Protein AF-A6LDE6-F1 (afdb_monomer)

Solvent-accessible surface area (backbone atoms only — not comparable to full-atom values): 15818 Å² total; per-residue (Å²): 135,89,78,90,84,88,79,90,76,91,80,79,86,80,84,78,76,73,77,72,77,76,85,73,86,80,79,78,76,52,56,84,70,53,69,50,30,50,52,40,46,46,70,76,42,74,74,56,37,80,76,39,30,47,77,57,94,81,28,42,34,34,39,27,37,45,98,90,24,54,32,39,38,34,22,35,82,77,23,49,72,34,30,38,42,32,55,41,59,73,87,74,49,48,70,42,31,54,50,36,46,62,71,39,96,62,43,88,40,48,70,78,49,29,33,45,35,42,39,61,92,37,38,62,34,35,40,39,35,33,38,56,97,93,45,47,35,35,38,34,21,38,73,74,26,48,76,76,50,76,45,73,62,57,92,83,73,80,73,72,73,83,80,52,70,61,54,53,50,45,37,62,73,76,38,65,74,43,39,41,59,50,79,44,82,53,99,66,23,34,38,36,36,29,37,43,85,88,38,62,34,44,31,38,21,33,78,83,60,45,80,53,34,40,35,31,75,52,56,81,89,73,50,56,68,56,32,51,53,28,46,61,71,39,99,56,48,87,40,54,74,76,49,37,31,43,38,37,40,92,92,44,58,33,40,36,40,31,25,45,53,95,91,40,83,45,76,47,39,22,40,81,77,18,45,81,108

Mean predicted aligned error: 7.54 Å

Sequence (277 aa):
MNTRLILFTCIAGLTLFFSGCSKNDDDHQGIIPLPPVENAFQEKYPDAKNPVFEIEGNYYVVDFNNGGSETTAWFTDQGIWMMEKIDISFAQLPAAVSTAFKQSFYSNWTVDDTYAINRLNMGIVYKIEAEQSNSEVDLYYSQYGNLIKAVDDEINNDAPIVIPKEVSNLMEITFANAELLDIQQNSLGYELDMIDNQIYKVAQLNKDYRWQSTTWAMSEQEVPQIVMQGFESSAYASDKVQSIYTLLNANGTFYLFKVSHNGQDKTITFDVFGNIV

InterPro domains:
  IPR021533 Putative beta-lactamase-inhibitor-like, PepSY-like [PF11396] (58-149)
  IPR021533 Putative beta-lactamase-inhibitor-like, PepSY-like [PF11396] (162-196)
  IPR021533 Putative beta-lactamase-inhibitor-like, PepSY-like [PF11396] (207-276)

Foldseek 3Di:
DDDDDDDDDDDDDDPPPPPPPPPPVPPPQADDADPQQVVLCCVVQVPWADWGWDDDDQWIWIWTAGPNWIKIWTAGSNNHTFKMKTWDDLVPAQPQQNVLCCVDPQVVFAFDTKIWMDGVQAAIKIWTWTDDDPWIKIFIADSNNDTPDIDTDDPPPDDGDDQDPLNVVCCVPPVVQKGWHDWDQDPQDIWTWIQRPNWTKIWDAGNVRHTFKIKTWDDPVPQPPQQLVLCCPDPCVPFAFPTWMWMQGPVGIWIWTFTQDPNDTDTFIADPRNHTD

Structure (mmCIF, N/CA/C/O backbone):
data_AF-A6LDE6-F1
#
_entry.id   AF-A6LDE6-F1
#
loop_
_atom_site.group_PDB
_atom_site.id
_atom_site.type_symbol
_atom_site.label_atom_id
_atom_site.label_alt_id
_atom_site.label_comp_id
_atom_site.label_asym_id
_atom_site.label_entity_id
_atom_site.label_seq_id
_atom_site.pdbx_PDB_ins_code
_atom_site.Cartn_x
_atom_site.Cartn_y
_atom_site.Cartn_z
_atom_site.occupancy
_atom_site.B_iso_or_equiv
_atom_site.auth_seq_id
_atom_site.auth_comp_id
_atom_site.auth_asym_id
_atom_site.auth_atom_id
_atom_site.pdbx_PDB_model_num
ATOM 1 N N . MET A 1 1 ? 90.638 -25.638 19.947 1.00 36.66 1 MET A N 1
ATOM 2 C CA . MET A 1 1 ? 91.563 -25.216 18.878 1.00 36.66 1 MET A CA 1
ATOM 3 C C . MET A 1 1 ? 90.762 -25.177 17.588 1.00 36.66 1 MET A C 1
ATOM 5 O O . MET A 1 1 ? 90.087 -26.156 17.305 1.00 36.66 1 MET A O 1
ATOM 9 N N . ASN A 1 2 ? 90.832 -24.042 16.892 1.00 31.73 2 ASN A N 1
ATOM 10 C CA . ASN A 1 2 ? 90.182 -23.669 15.628 1.00 31.73 2 ASN A CA 1
ATOM 11 C C . ASN A 1 2 ? 88.673 -23.367 15.656 1.00 31.73 2 ASN A C 1
ATOM 13 O O . ASN A 1 2 ? 87.928 -24.077 16.312 1.00 31.73 2 ASN A O 1
ATOM 17 N N . THR A 1 3 ? 88.100 -22.448 14.877 1.00 33.09 3 THR A N 1
ATOM 18 C CA . THR A 1 3 ? 88.384 -21.059 14.454 1.00 33.09 3 THR A CA 1
ATOM 19 C C . THR A 1 3 ? 87.038 -20.571 13.882 1.00 33.09 3 THR A C 1
ATOM 21 O O . THR A 1 3 ? 86.332 -21.341 13.244 1.00 33.09 3 THR A O 1
ATOM 24 N N . ARG A 1 4 ? 86.699 -19.306 14.149 1.00 31.81 4 ARG A N 1
ATOM 25 C CA . ARG A 1 4 ? 85.730 -18.398 13.492 1.00 31.81 4 ARG A CA 1
ATOM 26 C C . ARG A 1 4 ? 85.097 -18.838 12.154 1.00 31.81 4 ARG A C 1
ATOM 28 O O . ARG A 1 4 ? 85.838 -19.211 11.254 1.00 31.81 4 ARG A O 1
ATOM 35 N N . LEU A 1 5 ? 83.820 -18.483 11.943 1.00 31.69 5 LEU A N 1
ATOM 36 C CA . LEU A 1 5 ? 83.437 -17.600 10.823 1.00 31.69 5 LEU A CA 1
ATOM 37 C C . LEU A 1 5 ? 82.042 -16.970 11.018 1.00 31.69 5 LEU A C 1
ATOM 39 O O . LEU A 1 5 ? 81.030 -17.659 11.065 1.00 31.69 5 LEU A O 1
ATOM 43 N N . ILE A 1 6 ? 82.016 -15.639 11.108 1.00 40.59 6 ILE A N 1
ATOM 44 C CA . ILE A 1 6 ? 80.844 -14.799 10.839 1.00 40.59 6 ILE A CA 1
ATOM 45 C C . ILE A 1 6 ? 80.793 -14.634 9.320 1.00 40.59 6 ILE A C 1
ATOM 47 O O . ILE A 1 6 ? 81.801 -14.234 8.736 1.00 40.59 6 ILE A O 1
ATOM 51 N N . LEU A 1 7 ? 79.646 -14.897 8.690 1.00 32.31 7 LEU A N 1
ATOM 52 C CA . LEU A 1 7 ? 79.406 -14.516 7.300 1.00 32.31 7 LEU A CA 1
ATOM 53 C C . LEU A 1 7 ? 78.101 -13.720 7.198 1.00 32.31 7 LEU A C 1
ATOM 55 O O . LEU A 1 7 ? 77.003 -14.268 7.188 1.00 32.31 7 LEU A O 1
ATOM 59 N N . PHE A 1 8 ? 78.267 -12.400 7.125 1.00 35.28 8 PHE A N 1
ATOM 60 C CA . PHE A 1 8 ? 77.297 -11.474 6.555 1.00 35.28 8 PHE A CA 1
ATOM 61 C C . PHE A 1 8 ? 77.078 -11.849 5.086 1.00 35.28 8 PHE A C 1
ATOM 63 O O . PHE A 1 8 ? 78.033 -11.872 4.312 1.00 35.28 8 PHE A O 1
ATOM 70 N N . THR A 1 9 ? 75.835 -12.102 4.688 1.00 39.31 9 THR A N 1
ATOM 71 C CA . THR A 1 9 ? 75.446 -12.125 3.273 1.00 39.31 9 THR A CA 1
ATOM 72 C C . THR A 1 9 ? 74.260 -11.193 3.075 1.00 39.31 9 THR A C 1
ATOM 74 O O . THR A 1 9 ? 73.126 -11.495 3.432 1.00 39.31 9 THR A O 1
ATOM 77 N N . CYS A 1 10 ? 74.567 -10.017 2.528 1.00 36.03 10 CYS A N 1
ATOM 78 C CA . CYS A 1 10 ? 73.609 -9.127 1.893 1.00 36.03 10 CYS A CA 1
ATOM 79 C C . CYS A 1 10 ? 73.012 -9.843 0.677 1.00 36.03 10 CYS A C 1
ATOM 81 O O . CYS A 1 10 ? 73.743 -10.151 -0.264 1.00 36.03 10 CYS A O 1
ATOM 83 N N . ILE A 1 11 ? 71.699 -10.067 0.672 1.00 43.84 11 ILE A N 1
ATOM 84 C CA . ILE A 1 11 ? 70.951 -10.395 -0.543 1.00 43.84 11 ILE A CA 1
ATOM 85 C C . ILE A 1 11 ? 70.065 -9.194 -0.849 1.00 43.84 11 ILE A C 1
ATOM 87 O O . ILE A 1 11 ? 69.139 -8.862 -0.114 1.00 43.84 11 ILE A O 1
ATOM 91 N N . ALA A 1 12 ? 70.446 -8.504 -1.917 1.00 38.75 12 ALA A N 1
ATOM 92 C CA . ALA A 1 12 ? 69.720 -7.404 -2.512 1.00 38.75 12 ALA A CA 1
ATOM 93 C C . ALA A 1 12 ? 68.531 -7.926 -3.333 1.00 38.75 12 ALA A C 1
ATOM 95 O O . ALA A 1 12 ? 68.653 -8.929 -4.028 1.00 38.75 12 ALA A O 1
ATOM 96 N N . GLY A 1 13 ? 67.432 -7.170 -3.294 1.00 40.59 13 GLY A N 1
ATOM 97 C CA . GLY A 1 13 ? 66.537 -6.959 -4.431 1.00 40.59 13 GLY A CA 1
ATOM 98 C C . GLY A 1 13 ? 65.721 -8.152 -4.924 1.00 40.59 13 GLY A C 1
ATOM 99 O O . GLY A 1 13 ? 66.106 -8.821 -5.874 1.00 40.59 13 GLY A O 1
ATOM 100 N N . LEU A 1 14 ? 64.500 -8.282 -4.405 1.00 39.31 14 LEU A N 1
ATOM 101 C CA . LEU A 1 14 ? 63.380 -8.744 -5.222 1.00 39.31 14 LEU A CA 1
ATOM 102 C C . LEU A 1 14 ? 62.162 -7.871 -4.909 1.00 39.31 14 LEU A C 1
ATOM 104 O O . LEU A 1 14 ? 61.377 -8.141 -4.004 1.00 39.31 14 LEU A O 1
ATOM 108 N N . THR A 1 15 ? 62.058 -6.757 -5.630 1.00 43.12 15 THR A N 1
ATOM 109 C CA . THR A 1 15 ? 60.835 -5.960 -5.716 1.00 43.12 15 THR A CA 1
ATOM 110 C C . THR A 1 15 ? 59.779 -6.810 -6.410 1.00 43.12 15 THR A C 1
ATOM 112 O O . THR A 1 15 ? 59.800 -6.966 -7.632 1.00 43.12 15 THR A O 1
ATOM 115 N N . LEU A 1 16 ? 58.877 -7.393 -5.626 1.00 40.59 16 LEU A N 1
ATOM 116 C CA . LEU A 1 16 ? 57.638 -7.952 -6.143 1.00 40.59 16 LEU A CA 1
ATOM 117 C C . LEU A 1 16 ? 56.784 -6.778 -6.624 1.00 40.59 16 LEU A C 1
ATOM 119 O O . LEU A 1 16 ? 56.203 -6.046 -5.825 1.00 40.59 16 LEU A O 1
ATOM 123 N N . PHE A 1 17 ? 56.748 -6.584 -7.940 1.00 38.59 17 PHE A N 1
ATOM 124 C CA . PHE A 1 17 ? 55.672 -5.848 -8.580 1.00 38.59 17 PHE A CA 1
ATOM 125 C C . PHE A 1 17 ? 54.387 -6.626 -8.300 1.00 38.59 17 PHE A C 1
ATOM 127 O O . PHE A 1 17 ? 54.085 -7.608 -8.975 1.00 38.59 17 PHE A O 1
ATOM 134 N N . PHE A 1 18 ? 53.641 -6.214 -7.278 1.00 40.97 18 PHE A N 1
ATOM 135 C CA . PHE A 1 18 ? 52.218 -6.496 -7.260 1.00 40.97 18 PHE A CA 1
ATOM 136 C C . PHE A 1 18 ? 51.630 -5.702 -8.422 1.00 40.97 18 PHE A C 1
ATOM 138 O O . PHE A 1 18 ? 51.446 -4.489 -8.332 1.00 40.97 18 PHE A O 1
ATOM 145 N N . SER A 1 19 ? 51.396 -6.383 -9.544 1.00 43.00 19 SER A N 1
ATOM 146 C CA . SER A 1 19 ? 50.391 -5.952 -10.504 1.00 43.00 19 SER A CA 1
ATOM 147 C C . SER A 1 19 ? 49.086 -5.842 -9.728 1.00 43.00 19 SER A C 1
ATOM 149 O O . SER A 1 19 ? 48.433 -6.845 -9.446 1.00 43.00 19 SER A O 1
ATOM 151 N N . GLY A 1 20 ? 48.756 -4.622 -9.309 1.00 34.81 20 GLY A N 1
ATOM 152 C CA . GLY A 1 20 ? 47.417 -4.289 -8.873 1.00 34.81 20 GLY A CA 1
ATOM 153 C C . GLY A 1 20 ? 46.498 -4.561 -10.051 1.00 34.81 20 GLY A C 1
ATOM 154 O O . GLY A 1 20 ? 46.519 -3.821 -11.030 1.00 34.81 20 GLY A O 1
ATOM 155 N N . CYS A 1 21 ? 45.738 -5.652 -9.978 1.00 37.97 21 CYS A N 1
ATOM 156 C CA . CYS A 1 21 ? 44.491 -5.723 -10.716 1.00 37.97 21 CYS A CA 1
ATOM 157 C C . CYS A 1 21 ? 43.625 -4.607 -10.142 1.00 37.97 21 CYS A C 1
ATOM 159 O O . CYS A 1 21 ? 43.133 -4.713 -9.018 1.00 37.97 21 CYS A O 1
ATOM 161 N N . SER A 1 22 ? 43.527 -3.503 -10.879 1.00 38.62 22 SER A N 1
ATOM 162 C CA . SER A 1 22 ? 42.441 -2.555 -10.710 1.00 38.62 22 SER A CA 1
ATOM 163 C C . SER A 1 22 ? 41.151 -3.354 -10.841 1.00 38.62 22 SER A C 1
ATOM 165 O O . SER A 1 22 ? 40.870 -3.899 -11.909 1.00 38.62 22 SER A O 1
ATOM 167 N N . LYS A 1 23 ? 40.405 -3.470 -9.746 1.00 41.59 23 LYS A N 1
ATOM 168 C CA . LYS A 1 23 ? 38.981 -3.766 -9.818 1.00 41.59 23 LYS A CA 1
ATOM 169 C C . LYS A 1 23 ? 38.324 -2.538 -10.441 1.00 41.59 23 LYS A C 1
ATOM 171 O O . LYS A 1 23 ? 37.986 -1.600 -9.732 1.00 41.59 23 LYS A O 1
ATOM 176 N N . ASN A 1 24 ? 38.295 -2.505 -11.766 1.00 39.03 24 ASN A N 1
ATOM 177 C CA . ASN A 1 24 ? 37.307 -1.732 -12.495 1.00 39.03 24 ASN A CA 1
ATOM 178 C C . ASN A 1 24 ? 36.217 -2.748 -12.822 1.00 39.03 24 ASN A C 1
ATOM 180 O O . ASN A 1 24 ? 36.322 -3.449 -13.825 1.00 39.03 24 ASN A O 1
ATOM 184 N N . ASP A 1 25 ? 35.242 -2.873 -11.929 1.00 46.44 25 ASP A N 1
ATOM 185 C CA . ASP A 1 25 ? 34.055 -3.711 -12.120 1.00 46.44 25 ASP A CA 1
ATOM 186 C C . ASP A 1 25 ? 32.931 -2.902 -12.817 1.00 46.44 25 ASP A C 1
ATOM 188 O O . ASP A 1 25 ? 31.759 -3.155 -12.588 1.00 46.44 25 ASP A O 1
ATOM 192 N N . ASP A 1 26 ? 33.278 -1.938 -13.686 1.00 49.84 26 ASP A N 1
ATOM 193 C CA . ASP A 1 26 ? 32.319 -1.003 -14.316 1.00 49.84 26 ASP A CA 1
ATOM 194 C C . ASP A 1 26 ? 31.899 -1.390 -15.752 1.00 49.84 26 ASP A C 1
ATOM 196 O O . ASP A 1 26 ? 31.222 -0.624 -16.431 1.00 49.84 26 ASP A O 1
ATOM 200 N N . ASP A 1 27 ? 32.269 -2.576 -16.244 1.00 48.22 27 ASP A N 1
ATOM 201 C CA . ASP A 1 27 ? 31.833 -3.075 -17.561 1.00 48.22 27 ASP A CA 1
ATOM 202 C C . ASP A 1 27 ? 30.677 -4.086 -17.406 1.00 48.22 27 ASP A C 1
ATOM 204 O O . ASP A 1 27 ? 30.759 -5.234 -17.857 1.00 48.22 27 ASP A O 1
ATOM 208 N N . HIS A 1 28 ? 29.570 -3.693 -16.767 1.00 56.59 28 HIS A N 1
ATOM 209 C CA . HIS A 1 28 ? 28.302 -4.404 -16.971 1.00 56.59 28 HIS A CA 1
ATOM 210 C C . HIS A 1 28 ? 27.780 -4.072 -18.369 1.00 56.59 28 HIS A C 1
ATOM 212 O O . HIS A 1 28 ? 27.068 -3.099 -18.605 1.00 56.59 28 HIS A O 1
ATOM 218 N N . GLN A 1 29 ? 28.201 -4.880 -19.345 1.00 73.12 29 GLN A N 1
ATOM 219 C CA . GLN A 1 29 ? 27.603 -4.852 -20.671 1.00 73.12 29 GLN A CA 1
ATOM 220 C C . GLN A 1 29 ? 26.206 -5.460 -20.569 1.00 73.12 29 GLN A C 1
ATOM 222 O O . GLN A 1 29 ? 26.064 -6.684 -20.533 1.00 73.12 29 GLN A O 1
ATOM 227 N N . GLY A 1 30 ? 25.194 -4.593 -20.504 1.00 87.62 30 GLY A N 1
ATOM 228 C CA . GLY A 1 30 ? 23.793 -4.994 -20.569 1.00 87.62 30 GLY A CA 1
ATOM 229 C C . GLY A 1 30 ? 23.481 -5.840 -21.808 1.00 87.62 30 GLY A C 1
ATOM 230 O O . GLY A 1 30 ? 24.268 -5.957 -22.755 1.00 87.62 30 GLY A O 1
ATOM 231 N N . ILE A 1 31 ? 22.303 -6.448 -21.814 1.00 95.06 31 ILE A N 1
ATOM 232 C CA . ILE A 1 31 ? 21.839 -7.298 -22.906 1.00 95.06 31 ILE A CA 1
ATOM 233 C C . ILE A 1 31 ? 21.117 -6.493 -23.992 1.00 95.06 31 ILE A C 1
ATOM 235 O O . ILE A 1 31 ? 20.676 -5.367 -23.787 1.00 95.06 31 ILE A O 1
ATOM 239 N N . ILE A 1 32 ? 20.934 -7.114 -25.159 1.00 95.56 32 ILE A N 1
ATOM 240 C CA . ILE A 1 32 ? 20.002 -6.615 -26.174 1.00 95.56 32 ILE A CA 1
ATOM 241 C C . ILE A 1 32 ? 18.621 -7.225 -25.873 1.00 95.56 32 ILE A C 1
ATOM 243 O O . ILE A 1 32 ? 18.502 -8.456 -25.905 1.00 95.56 32 ILE A O 1
ATOM 247 N N . PRO A 1 33 ? 17.583 -6.421 -25.579 1.00 96.88 33 PRO A N 1
ATOM 248 C CA . PRO A 1 33 ? 16.248 -6.936 -25.294 1.00 96.88 33 PRO A CA 1
ATOM 249 C C . PRO A 1 33 ? 15.563 -7.490 -26.551 1.00 96.88 33 PRO A C 1
ATOM 251 O O . PRO A 1 33 ? 15.981 -7.257 -27.689 1.00 96.88 33 PRO A O 1
ATOM 254 N N . LEU A 1 34 ? 14.472 -8.238 -26.360 1.00 97.75 34 LEU A N 1
ATOM 255 C CA . LEU A 1 34 ? 13.655 -8.694 -27.486 1.00 97.75 34 LEU A CA 1
ATOM 256 C C . LEU A 1 34 ? 12.969 -7.503 -28.175 1.00 97.75 34 LEU A C 1
ATOM 258 O O . LEU A 1 34 ? 12.573 -6.558 -27.494 1.00 97.75 34 LEU A O 1
ATOM 262 N N . PRO A 1 35 ? 12.722 -7.557 -29.500 1.00 98.31 35 PRO A N 1
ATOM 263 C CA . PRO A 1 35 ? 12.081 -6.453 -30.212 1.00 98.31 35 PRO A CA 1
ATOM 264 C C . PRO A 1 35 ? 10.748 -5.962 -29.611 1.00 98.31 35 PRO A C 1
ATOM 266 O O . PRO A 1 35 ? 10.555 -4.751 -29.573 1.00 98.31 35 PRO A O 1
ATOM 26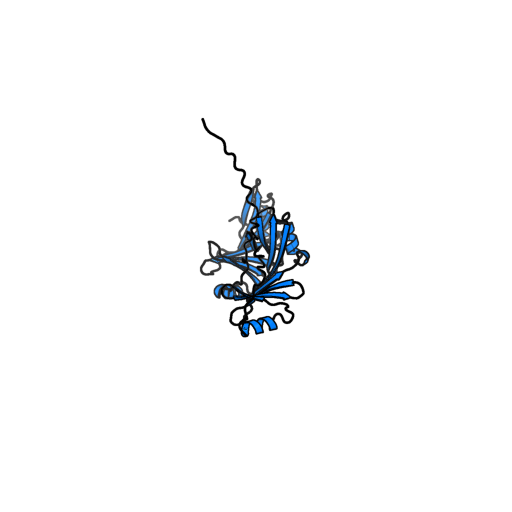9 N N . PRO A 1 36 ? 9.830 -6.822 -29.110 1.00 98.56 36 PRO A N 1
ATOM 270 C CA . PRO A 1 36 ? 8.620 -6.349 -28.429 1.00 98.56 36 PRO A CA 1
ATOM 271 C C . PRO A 1 36 ? 8.911 -5.520 -27.172 1.00 98.56 36 PRO A C 1
ATOM 273 O O . PRO A 1 36 ? 8.224 -4.532 -26.931 1.00 98.56 36 PRO A O 1
ATOM 276 N N . VAL A 1 37 ? 9.938 -5.896 -26.404 1.00 98.75 37 VAL A N 1
ATOM 277 C CA . VAL A 1 37 ? 10.368 -5.191 -25.189 1.00 98.75 37 VAL A CA 1
ATOM 278 C C . VAL A 1 37 ? 10.987 -3.846 -25.541 1.00 98.75 37 VAL A C 1
ATOM 280 O O . VAL A 1 37 ? 10.557 -2.831 -25.005 1.00 98.75 37 VAL A O 1
ATOM 283 N N . GLU A 1 38 ? 11.934 -3.827 -26.484 1.00 98.50 38 GLU A N 1
ATOM 284 C CA . GLU A 1 38 ? 12.571 -2.590 -26.952 1.00 98.50 38 GLU A CA 1
ATOM 285 C C . GLU A 1 38 ? 11.526 -1.592 -27.469 1.00 98.50 38 GLU A C 1
ATOM 287 O O . GLU A 1 38 ? 11.534 -0.423 -27.093 1.00 98.50 38 GLU A O 1
ATOM 292 N N . ASN A 1 39 ? 10.582 -2.062 -28.292 1.00 98.56 39 ASN A N 1
ATOM 293 C CA . ASN A 1 39 ? 9.526 -1.216 -28.843 1.00 98.56 39 ASN A CA 1
ATOM 294 C C . ASN A 1 39 ? 8.620 -0.645 -27.742 1.00 98.56 39 ASN A C 1
ATOM 296 O O . ASN A 1 39 ? 8.336 0.550 -27.753 1.00 98.56 39 ASN A O 1
ATOM 300 N N . ALA A 1 40 ? 8.184 -1.477 -26.789 1.00 98.75 40 ALA A N 1
ATOM 301 C CA . ALA A 1 40 ? 7.334 -1.032 -25.685 1.00 98.75 40 ALA A CA 1
ATOM 302 C C . ALA A 1 40 ? 8.058 -0.045 -24.755 1.00 98.75 40 ALA A C 1
ATOM 304 O O . ALA A 1 40 ? 7.460 0.933 -24.301 1.00 98.75 40 ALA A O 1
ATOM 305 N N . PHE A 1 41 ? 9.349 -0.273 -24.502 1.00 98.81 41 PHE A N 1
ATOM 306 C CA . PHE A 1 41 ? 10.198 0.639 -23.745 1.00 98.81 41 PHE A CA 1
ATOM 307 C C . PHE A 1 41 ? 10.314 2.002 -24.437 1.00 98.81 41 PHE A C 1
ATOM 309 O O . PHE A 1 41 ? 10.008 3.020 -23.819 1.00 98.81 41 PHE A O 1
ATOM 316 N N . GLN A 1 42 ? 10.674 2.028 -25.724 1.00 98.56 42 GLN A N 1
ATOM 317 C CA . GLN A 1 42 ? 10.799 3.268 -26.497 1.00 98.56 42 GLN A CA 1
ATOM 318 C C . GLN A 1 42 ? 9.466 4.020 -26.629 1.00 98.56 42 GLN A C 1
ATOM 320 O O . GLN A 1 42 ? 9.452 5.249 -26.616 1.00 98.56 42 GLN A O 1
ATOM 325 N N . GLU A 1 43 ? 8.343 3.303 -26.745 1.00 98.62 43 GLU A N 1
ATOM 326 C CA . GLU A 1 43 ? 7.008 3.907 -26.801 1.00 98.62 43 GLU A CA 1
ATOM 327 C C . GLU A 1 43 ? 6.627 4.567 -25.470 1.00 98.62 43 GLU A C 1
ATOM 329 O O . GLU A 1 43 ? 6.105 5.684 -25.460 1.00 98.62 43 GLU A O 1
ATOM 334 N N . LYS A 1 44 ? 6.899 3.899 -24.343 1.00 98.56 44 LYS A N 1
ATOM 335 C CA . LYS A 1 44 ? 6.546 4.404 -23.011 1.00 98.56 44 LYS A CA 1
ATOM 336 C C . LYS A 1 44 ? 7.504 5.493 -22.513 1.00 98.56 44 LYS A C 1
ATOM 338 O O . LYS A 1 44 ? 7.055 6.422 -21.842 1.00 98.56 44 LYS A O 1
ATOM 343 N N . TYR A 1 45 ? 8.789 5.397 -22.852 1.00 98.50 45 TYR A N 1
ATOM 344 C CA . TYR A 1 45 ? 9.852 6.304 -22.408 1.00 98.50 45 TYR A CA 1
ATOM 345 C C . TYR A 1 45 ? 10.629 6.893 -23.602 1.00 98.50 45 TYR A C 1
ATOM 347 O O . TYR A 1 45 ? 11.828 6.643 -23.753 1.00 98.50 45 TYR A O 1
ATOM 355 N N . PRO A 1 46 ? 9.989 7.720 -24.453 1.00 98.25 46 PRO A N 1
ATOM 356 C CA . PRO A 1 46 ? 10.609 8.243 -25.677 1.00 98.25 46 PRO A CA 1
ATOM 357 C C . PRO A 1 46 ? 11.837 9.129 -25.418 1.00 98.25 46 PRO A C 1
ATOM 359 O O . PRO A 1 46 ? 12.693 9.287 -26.289 1.00 98.25 46 PRO A O 1
ATOM 362 N N . ASP A 1 47 ? 11.938 9.695 -24.213 1.00 97.69 47 ASP A N 1
ATOM 363 C CA . ASP A 1 47 ? 13.026 10.577 -23.799 1.00 97.69 47 ASP A CA 1
ATOM 364 C C . ASP A 1 47 ? 14.107 9.879 -22.965 1.00 97.69 47 ASP A C 1
ATOM 366 O O . ASP A 1 47 ? 15.063 10.547 -22.555 1.00 97.69 47 ASP A O 1
ATOM 370 N N . ALA A 1 48 ? 14.022 8.557 -22.770 1.00 98.31 48 ALA A N 1
ATOM 371 C CA . ALA A 1 48 ? 15.001 7.794 -22.004 1.00 98.31 48 ALA A CA 1
ATOM 372 C C . ALA A 1 48 ? 16.439 8.008 -22.508 1.00 98.31 48 ALA A C 1
ATOM 374 O O . ALA A 1 48 ? 16.704 8.244 -23.698 1.00 98.31 48 ALA A O 1
ATOM 375 N N . LYS A 1 49 ? 17.391 7.959 -21.577 1.00 98.12 49 LYS A N 1
ATOM 376 C CA . LYS A 1 49 ? 18.823 8.116 -21.839 1.00 98.12 49 LYS A CA 1
ATOM 377 C C . LYS A 1 49 ? 19.589 6.978 -21.184 1.00 98.12 49 LYS A C 1
ATOM 379 O O . LYS A 1 49 ? 19.306 6.621 -20.047 1.00 98.12 49 LYS A O 1
ATOM 384 N N . ASN A 1 50 ? 20.589 6.477 -21.903 1.00 96.81 50 ASN A N 1
ATOM 385 C CA . ASN A 1 50 ? 21.496 5.420 -21.454 1.00 96.81 50 ASN A CA 1
ATOM 386 C C . ASN A 1 50 ? 20.769 4.157 -20.941 1.00 96.81 50 ASN A C 1
ATOM 388 O O . ASN A 1 50 ? 21.057 3.740 -19.825 1.00 96.81 50 ASN A O 1
ATOM 392 N N . PRO A 1 51 ? 19.826 3.569 -21.706 1.00 97.81 51 PRO A N 1
ATOM 393 C CA . PRO A 1 51 ? 19.168 2.344 -21.275 1.00 97.81 51 PRO A CA 1
ATOM 394 C C . PRO A 1 51 ? 20.165 1.187 -21.197 1.00 97.81 51 PRO A C 1
ATOM 396 O O . PRO A 1 51 ? 20.877 0.909 -22.168 1.00 97.81 51 PRO A O 1
ATOM 399 N N . VAL A 1 52 ? 20.180 0.499 -20.062 1.00 98.12 52 VAL A N 1
ATOM 400 C CA . VAL A 1 52 ? 20.928 -0.737 -19.834 1.00 98.12 52 VAL A CA 1
ATOM 401 C C . VAL A 1 52 ? 19.920 -1.808 -19.458 1.00 98.12 52 VAL A C 1
ATOM 403 O O . VAL A 1 52 ? 19.226 -1.683 -18.457 1.00 98.12 52 VAL A O 1
ATOM 406 N N . PHE A 1 53 ? 19.798 -2.831 -20.301 1.00 98.19 53 PHE A N 1
ATOM 407 C CA . PHE A 1 53 ? 18.877 -3.934 -20.059 1.00 98.19 53 PHE A CA 1
ATOM 408 C C . PHE A 1 53 ? 19.578 -5.100 -19.371 1.00 98.19 53 PHE A C 1
ATOM 410 O O . PHE A 1 53 ? 20.678 -5.492 -19.763 1.00 98.19 53 PH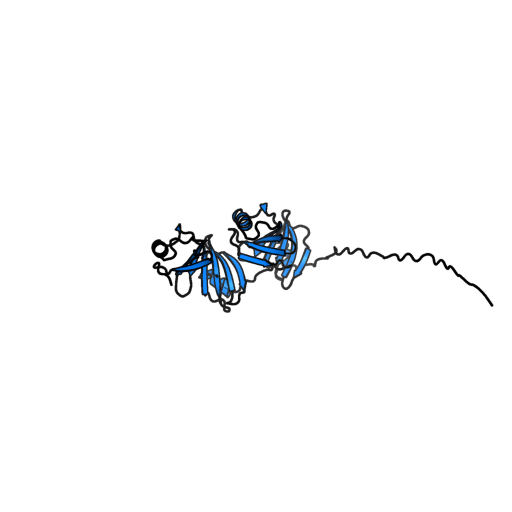E A O 1
ATOM 417 N N . GLU A 1 54 ? 18.869 -5.730 -18.448 1.00 97.25 54 GLU A N 1
ATOM 418 C CA . GLU A 1 54 ? 19.217 -6.987 -17.796 1.00 97.25 54 GLU A CA 1
ATOM 419 C C . GLU A 1 54 ? 18.000 -7.929 -17.768 1.00 97.25 54 GLU A C 1
ATOM 421 O O . GLU A 1 54 ? 16.890 -7.574 -18.183 1.00 97.25 54 GLU A O 1
ATOM 426 N N . ILE A 1 55 ? 18.211 -9.171 -17.324 1.00 96.00 55 ILE A N 1
ATOM 427 C CA . ILE A 1 55 ? 17.127 -10.126 -17.062 1.00 96.00 55 ILE A CA 1
ATOM 428 C C . ILE A 1 55 ? 17.156 -10.487 -15.587 1.00 96.00 55 ILE A C 1
ATOM 430 O O . ILE A 1 55 ? 18.114 -11.100 -15.115 1.00 96.00 55 ILE A O 1
ATOM 434 N N . GLU A 1 56 ? 16.053 -10.209 -14.902 1.00 95.19 56 GLU A N 1
ATOM 435 C CA . GLU A 1 56 ? 15.835 -10.605 -13.516 1.00 95.19 56 GLU A CA 1
ATOM 436 C C . GLU A 1 56 ? 14.596 -11.498 -13.430 1.00 95.19 56 GLU A C 1
ATOM 438 O O . GLU A 1 56 ? 13.457 -11.082 -13.672 1.00 95.19 56 GLU A O 1
ATOM 443 N N . GLY A 1 57 ? 14.812 -12.775 -13.112 1.00 94.12 57 GLY A N 1
ATOM 444 C CA . GLY A 1 57 ? 13.738 -13.764 -13.066 1.00 94.12 57 GLY A CA 1
ATOM 445 C C . GLY A 1 57 ? 13.001 -13.884 -14.405 1.00 94.12 57 GLY A C 1
ATOM 446 O O . GLY A 1 57 ? 13.554 -14.393 -15.377 1.00 94.12 57 GLY A O 1
ATOM 447 N N . ASN A 1 58 ? 11.739 -13.447 -14.437 1.00 96.06 58 ASN A N 1
ATOM 448 C CA . ASN A 1 58 ? 10.861 -13.523 -15.613 1.00 96.06 58 ASN A CA 1
ATOM 449 C C . ASN A 1 58 ? 10.731 -12.187 -16.368 1.00 96.06 58 ASN A C 1
ATOM 451 O O . ASN A 1 58 ? 9.869 -12.071 -17.244 1.00 96.06 58 ASN A O 1
ATOM 455 N N . TYR A 1 59 ? 11.521 -11.174 -16.008 1.00 98.25 59 TYR A N 1
ATOM 456 C CA . TYR A 1 59 ? 11.374 -9.819 -16.529 1.00 98.25 59 TYR A CA 1
ATOM 457 C C . TYR A 1 59 ? 12.638 -9.347 -17.241 1.00 98.25 59 TYR A C 1
ATOM 459 O O . TYR A 1 59 ? 13.756 -9.652 -16.829 1.00 98.25 59 TYR A O 1
ATOM 467 N N . TYR A 1 60 ? 12.429 -8.562 -18.292 1.00 98.44 60 TYR A N 1
ATOM 468 C CA . TYR A 1 60 ? 13.428 -7.631 -18.791 1.00 98.44 60 TYR A CA 1
ATOM 469 C C . TYR A 1 60 ? 13.388 -6.396 -17.903 1.00 98.44 60 TYR A C 1
ATOM 471 O O . TYR A 1 60 ? 12.332 -5.770 -17.770 1.00 98.44 60 TYR A O 1
ATOM 479 N N . VAL A 1 61 ? 14.524 -6.073 -17.305 1.00 98.31 61 VAL A N 1
ATOM 480 C CA . VAL A 1 61 ? 14.693 -4.922 -16.419 1.00 98.31 61 VAL A CA 1
ATOM 481 C C . VAL A 1 61 ? 15.571 -3.924 -17.140 1.00 98.31 61 VAL A C 1
ATOM 483 O O . VAL A 1 61 ? 16.556 -4.319 -17.755 1.00 98.31 61 VAL A O 1
ATOM 486 N N . VAL A 1 62 ? 15.177 -2.658 -17.151 1.00 98.38 62 VAL A N 1
ATOM 487 C CA . VAL A 1 62 ? 15.949 -1.601 -17.801 1.00 98.38 62 VAL A CA 1
ATOM 488 C C . VAL A 1 62 ? 16.180 -0.459 -16.844 1.00 98.38 62 VAL A C 1
ATOM 490 O O . VAL A 1 62 ? 15.214 0.150 -16.384 1.00 98.38 62 VAL A O 1
ATOM 493 N N . ASP A 1 63 ? 17.453 -0.155 -16.619 1.00 98.38 63 ASP A N 1
ATOM 494 C CA . ASP A 1 63 ? 17.903 1.047 -15.933 1.00 98.38 63 ASP A CA 1
ATOM 495 C C . ASP A 1 63 ? 18.191 2.136 -16.958 1.00 98.38 63 ASP A C 1
ATOM 497 O O . ASP A 1 63 ? 18.810 1.901 -18.000 1.00 98.38 63 ASP A O 1
ATOM 501 N N . PHE A 1 64 ? 17.698 3.339 -16.697 1.00 98.50 64 PHE A N 1
ATOM 502 C CA . PHE A 1 64 ? 17.837 4.475 -17.595 1.00 98.50 64 PHE A CA 1
ATOM 503 C C . PHE A 1 64 ? 17.652 5.785 -16.836 1.00 98.50 64 PHE A C 1
ATOM 505 O O . PHE A 1 64 ? 17.118 5.842 -15.735 1.00 98.50 64 PHE A O 1
ATOM 512 N N . ASN A 1 65 ? 18.067 6.879 -17.465 1.00 98.38 65 ASN A N 1
ATOM 513 C CA . ASN A 1 65 ? 17.764 8.219 -16.988 1.00 98.38 65 ASN A CA 1
ATOM 514 C C . ASN A 1 65 ? 16.534 8.759 -17.723 1.00 98.38 65 ASN A C 1
ATOM 516 O O . ASN A 1 65 ? 16.504 8.768 -18.960 1.00 98.38 65 ASN A O 1
ATOM 520 N N . ASN A 1 66 ? 15.547 9.261 -16.983 1.00 97.19 66 ASN A N 1
ATOM 521 C CA . ASN A 1 66 ? 14.335 9.854 -17.540 1.00 97.19 66 ASN A CA 1
ATOM 522 C C . ASN A 1 66 ? 13.943 11.118 -16.778 1.00 97.19 66 ASN A C 1
ATOM 524 O O . ASN A 1 66 ? 13.810 11.112 -15.561 1.00 97.19 66 ASN A O 1
ATOM 528 N N . GLY A 1 67 ? 13.788 12.238 -17.488 1.00 93.00 67 GLY A N 1
ATOM 529 C CA . GLY A 1 67 ? 13.428 13.512 -16.851 1.00 93.00 67 GLY A CA 1
ATOM 530 C C . GLY A 1 67 ? 14.429 14.029 -15.803 1.00 93.00 67 GLY A C 1
ATOM 531 O O . GLY A 1 67 ? 14.082 14.927 -15.043 1.00 93.00 67 GLY A O 1
ATOM 532 N N . GLY A 1 68 ? 15.657 13.496 -15.773 1.00 93.56 68 GLY A N 1
ATOM 533 C CA . GLY A 1 68 ? 16.682 13.831 -14.777 1.00 93.56 68 GLY A CA 1
ATOM 534 C C . GLY A 1 68 ? 16.704 12.929 -13.539 1.00 93.56 68 GLY A C 1
ATOM 535 O O . GLY A 1 68 ? 17.529 13.181 -12.668 1.00 93.56 68 GLY A O 1
ATOM 536 N N . SER A 1 69 ? 15.849 11.907 -13.480 1.00 97.06 69 SER A N 1
ATOM 537 C CA . SER A 1 69 ? 15.857 10.869 -12.445 1.00 97.06 69 SER A CA 1
ATOM 538 C C . SER A 1 69 ? 16.397 9.556 -12.998 1.00 97.06 69 SER A C 1
ATOM 540 O O . SER A 1 69 ? 16.136 9.217 -14.160 1.00 97.06 69 SER A O 1
ATOM 542 N N . GLU A 1 70 ? 17.091 8.797 -12.156 1.00 98.31 70 GLU A N 1
ATOM 543 C CA . GLU A 1 70 ? 17.332 7.378 -12.404 1.00 98.31 70 GLU A CA 1
ATOM 544 C C . GLU A 1 70 ? 15.998 6.627 -12.315 1.00 98.31 70 GLU A C 1
ATOM 546 O O . GLU A 1 70 ? 15.105 6.951 -11.524 1.00 98.31 70 GLU A O 1
ATOM 551 N N . THR A 1 71 ? 15.781 5.698 -13.235 1.00 98.69 71 THR A N 1
ATOM 552 C CA . THR A 1 71 ? 14.535 4.946 -13.343 1.00 98.69 71 THR A CA 1
ATOM 553 C C . THR A 1 71 ? 14.845 3.524 -13.756 1.00 98.69 71 THR A C 1
ATOM 555 O O . THR A 1 71 ? 15.553 3.301 -14.737 1.00 98.69 71 THR A O 1
ATOM 558 N N . THR A 1 72 ? 14.227 2.586 -13.054 1.00 98.69 72 THR A N 1
ATOM 559 C CA . THR A 1 72 ? 14.205 1.176 -13.423 1.00 98.69 72 THR A CA 1
ATOM 560 C C . THR A 1 72 ? 12.799 0.818 -13.884 1.00 98.69 72 THR A C 1
ATOM 562 O O . THR A 1 72 ? 11.815 1.185 -13.235 1.00 98.69 72 THR A O 1
ATOM 565 N N . ALA A 1 73 ? 12.666 0.111 -15.004 1.00 98.81 73 ALA A N 1
ATOM 566 C CA . ALA A 1 73 ? 11.381 -0.390 -15.487 1.00 98.81 73 ALA A CA 1
ATOM 567 C C . ALA A 1 73 ? 11.433 -1.889 -15.792 1.00 98.81 73 ALA A C 1
ATOM 569 O O . ALA A 1 73 ? 12.426 -2.401 -16.300 1.00 98.81 73 ALA A O 1
ATOM 570 N N . TRP A 1 74 ? 10.323 -2.582 -15.533 1.00 98.81 74 TRP A N 1
ATOM 571 C CA . TRP A 1 74 ? 10.183 -4.022 -15.744 1.00 98.81 74 TRP A CA 1
ATOM 572 C C . TRP A 1 74 ? 9.169 -4.308 -16.846 1.00 98.81 74 TRP A C 1
ATOM 574 O O . TRP A 1 74 ? 8.032 -3.820 -16.815 1.00 98.81 74 TRP A O 1
ATOM 584 N N . PHE A 1 75 ? 9.556 -5.167 -17.783 1.00 98.88 75 PHE A N 1
ATOM 585 C CA . PHE A 1 75 ? 8.724 -5.641 -18.883 1.00 98.88 75 PHE A CA 1
ATOM 586 C C . PHE A 1 75 ? 8.714 -7.171 -18.940 1.00 98.88 75 PHE A C 1
ATOM 588 O O . PHE A 1 75 ? 9.712 -7.834 -18.668 1.00 98.88 75 PHE A O 1
ATOM 595 N N . THR A 1 76 ? 7.584 -7.754 -19.332 1.00 98.56 76 THR A N 1
ATOM 596 C CA . THR A 1 76 ? 7.528 -9.177 -19.729 1.00 98.56 76 THR A CA 1
ATOM 597 C C . THR A 1 76 ? 8.243 -9.403 -21.065 1.00 98.56 76 THR A C 1
ATOM 599 O O . THR A 1 76 ? 8.467 -8.455 -21.814 1.00 98.56 76 THR A O 1
ATOM 602 N N . ASP A 1 77 ? 8.522 -10.657 -21.431 1.00 97.94 77 ASP A N 1
ATOM 603 C CA . ASP A 1 77 ? 9.113 -11.012 -22.734 1.00 97.94 77 ASP A CA 1
ATOM 604 C C . ASP A 1 77 ? 8.249 -10.621 -23.957 1.00 97.94 77 ASP A C 1
ATOM 606 O O . ASP A 1 77 ? 8.763 -10.490 -25.070 1.00 97.94 77 ASP A O 1
ATOM 610 N N . GLN A 1 78 ? 6.951 -10.373 -23.748 1.00 98.31 78 GLN A N 1
ATOM 611 C CA . GLN A 1 78 ? 6.014 -9.867 -24.755 1.00 98.31 78 GLN A CA 1
ATOM 612 C C . GLN A 1 78 ? 5.959 -8.331 -24.821 1.00 98.31 78 GLN A C 1
ATOM 614 O O . GLN A 1 78 ? 5.158 -7.787 -25.579 1.00 98.31 78 GLN A O 1
ATOM 619 N N . GLY A 1 79 ? 6.767 -7.619 -24.029 1.00 98.38 79 GLY A N 1
ATOM 620 C CA . GLY A 1 79 ? 6.764 -6.154 -23.977 1.00 98.38 79 GLY A CA 1
ATOM 621 C C . GLY A 1 79 ? 5.616 -5.550 -23.161 1.00 98.38 79 GLY A C 1
ATOM 622 O O . GLY A 1 79 ? 5.339 -4.361 -23.277 1.00 98.38 79 GLY A O 1
ATOM 623 N N . ILE A 1 80 ? 4.932 -6.328 -22.315 1.00 98.62 80 ILE A N 1
ATOM 624 C CA . ILE A 1 80 ? 3.959 -5.759 -21.365 1.00 98.62 80 ILE A CA 1
ATOM 625 C C . ILE A 1 80 ? 4.716 -5.084 -20.223 1.00 98.62 80 ILE A C 1
ATOM 627 O O . ILE A 1 80 ? 5.479 -5.760 -19.532 1.00 98.62 80 ILE A O 1
ATOM 631 N N . TRP A 1 81 ? 4.491 -3.782 -20.026 1.00 98.81 81 TRP A N 1
ATOM 632 C CA . TRP A 1 81 ? 5.011 -3.025 -18.885 1.00 98.81 81 TRP A CA 1
ATOM 633 C C . TRP A 1 81 ? 4.365 -3.495 -17.580 1.00 98.81 81 TRP A C 1
ATOM 635 O O . TRP A 1 81 ? 3.140 -3.614 -17.502 1.00 98.81 81 TRP A O 1
ATOM 645 N N . MET A 1 82 ? 5.187 -3.736 -16.562 1.00 98.75 82 MET A N 1
ATOM 646 C CA . MET A 1 82 ? 4.752 -4.313 -15.290 1.00 98.75 82 MET A CA 1
ATOM 647 C C . MET A 1 82 ? 4.990 -3.393 -14.095 1.00 98.75 82 MET A C 1
ATOM 649 O O . MET A 1 82 ? 4.189 -3.400 -13.158 1.00 98.75 82 MET A O 1
ATOM 653 N N . MET A 1 83 ? 6.084 -2.633 -14.106 1.00 98.75 83 MET A N 1
ATOM 654 C CA . MET A 1 83 ? 6.485 -1.779 -12.992 1.00 98.75 83 MET A CA 1
ATOM 655 C C . MET A 1 83 ? 7.472 -0.706 -13.451 1.00 98.75 83 MET A C 1
ATOM 657 O O . MET A 1 83 ? 8.221 -0.917 -14.405 1.00 98.75 83 MET A O 1
ATOM 661 N N . GLU A 1 84 ? 7.503 0.414 -12.739 1.00 98.75 84 GLU A N 1
ATOM 662 C CA . GLU A 1 84 ? 8.638 1.335 -12.707 1.00 98.75 84 GLU A CA 1
ATOM 663 C C . GLU A 1 84 ? 8.956 1.734 -11.259 1.00 98.75 84 GLU A C 1
ATOM 665 O O . GLU A 1 84 ? 8.048 1.827 -10.426 1.00 98.75 84 GLU A O 1
ATOM 670 N N . LYS A 1 85 ? 10.238 1.970 -10.981 1.00 98.75 85 LYS A N 1
ATOM 671 C CA . LYS A 1 85 ? 10.771 2.540 -9.741 1.00 98.75 85 LYS A CA 1
ATOM 672 C C . LYS A 1 85 ? 11.578 3.768 -10.144 1.00 98.75 85 LYS A C 1
ATOM 674 O O . LYS A 1 85 ? 12.500 3.658 -10.947 1.00 98.75 85 LYS A O 1
ATOM 679 N N . ILE A 1 86 ? 11.178 4.933 -9.653 1.00 98.69 86 ILE A N 1
ATOM 680 C CA . ILE A 1 86 ? 11.766 6.225 -10.017 1.00 98.69 86 ILE A CA 1
ATOM 681 C C . ILE A 1 86 ? 12.444 6.790 -8.779 1.00 98.69 86 ILE A C 1
ATOM 683 O O . ILE A 1 86 ? 11.772 6.953 -7.757 1.00 98.69 86 ILE A O 1
ATOM 687 N N . ASP A 1 87 ? 13.728 7.117 -8.890 1.00 98.56 87 ASP A N 1
ATOM 688 C CA . ASP A 1 87 ? 14.439 7.897 -7.878 1.00 98.56 87 ASP A CA 1
ATOM 689 C C . ASP A 1 87 ? 13.848 9.315 -7.816 1.00 98.56 87 ASP A C 1
ATOM 691 O O . ASP A 1 87 ? 13.784 10.056 -8.812 1.00 98.56 87 ASP A O 1
ATOM 695 N N . ILE A 1 88 ? 13.355 9.668 -6.633 1.00 98.56 88 ILE A N 1
ATOM 696 C CA . ILE A 1 88 ? 12.826 10.987 -6.326 1.00 98.56 88 ILE A CA 1
ATOM 697 C C . ILE A 1 88 ? 13.511 11.534 -5.080 1.00 98.56 88 ILE A C 1
ATOM 699 O O . ILE A 1 88 ? 13.803 10.832 -4.125 1.00 98.56 88 ILE A O 1
ATOM 703 N N . SER A 1 89 ? 13.658 12.851 -5.003 1.00 98.00 89 SER A N 1
ATOM 704 C CA . SER A 1 89 ? 14.080 13.473 -3.750 1.00 98.00 89 SER A CA 1
ATOM 705 C C . SER A 1 89 ? 12.971 13.403 -2.694 1.00 98.00 89 SER A C 1
ATOM 707 O O . SER A 1 89 ? 11.785 13.565 -2.998 1.00 98.00 89 SER A O 1
ATOM 709 N N . PHE A 1 90 ? 13.350 13.327 -1.415 1.00 98.19 90 PHE A N 1
ATOM 710 C CA . PHE A 1 90 ? 12.412 13.431 -0.288 1.00 98.19 90 PHE A CA 1
ATOM 711 C C . PHE A 1 90 ? 11.504 14.680 -0.363 1.00 98.19 90 PHE A C 1
ATOM 713 O O . PHE A 1 90 ? 10.362 14.672 0.095 1.00 98.19 90 PHE A O 1
ATOM 720 N N . ALA A 1 91 ? 11.985 15.774 -0.968 1.00 97.75 91 ALA A N 1
ATOM 721 C CA . ALA A 1 91 ? 11.220 17.009 -1.155 1.00 97.75 91 ALA A CA 1
ATOM 722 C C . ALA A 1 91 ? 10.094 16.898 -2.204 1.00 97.75 91 ALA A C 1
ATOM 724 O O . ALA A 1 91 ? 9.188 17.733 -2.203 1.00 97.75 91 ALA A O 1
ATOM 725 N N . GLN A 1 92 ? 10.145 15.899 -3.089 1.00 98.00 92 GLN A N 1
ATOM 726 C CA . GLN A 1 92 ? 9.112 15.617 -4.092 1.00 98.00 92 GLN A CA 1
ATOM 727 C C . GLN A 1 92 ? 7.993 14.711 -3.562 1.00 98.00 92 GLN A C 1
ATOM 729 O O . GLN A 1 92 ? 6.967 14.572 -4.229 1.00 98.00 92 GLN A O 1
ATOM 734 N N . LEU A 1 93 ? 8.149 14.125 -2.368 1.00 98.69 93 LEU A N 1
ATOM 735 C CA . LEU A 1 93 ? 7.096 13.334 -1.736 1.00 98.69 93 LEU A CA 1
ATOM 736 C C . LEU A 1 93 ? 5.822 14.162 -1.512 1.00 98.69 93 LEU A C 1
ATOM 738 O O . LEU A 1 93 ? 5.898 15.346 -1.160 1.00 98.69 93 LEU A O 1
ATOM 742 N N . PRO A 1 94 ? 4.631 13.537 -1.587 1.00 98.69 94 PRO A N 1
ATOM 743 C CA . PRO A 1 94 ? 3.416 14.170 -1.107 1.00 98.69 94 PRO A CA 1
ATOM 744 C C . PRO A 1 94 ? 3.571 14.627 0.348 1.00 98.69 94 PRO A C 1
ATOM 746 O O . PRO A 1 94 ? 4.162 13.944 1.191 1.00 98.69 94 PRO A O 1
ATOM 749 N N . ALA A 1 95 ? 2.981 15.779 0.675 1.00 98.62 95 ALA A N 1
ATOM 750 C CA . ALA A 1 95 ? 3.064 16.347 2.021 1.00 98.62 95 ALA A CA 1
ATOM 751 C C . ALA A 1 95 ? 2.579 15.367 3.107 1.00 98.62 95 ALA A C 1
ATOM 753 O O . ALA A 1 95 ? 3.145 15.340 4.201 1.00 98.62 95 ALA A O 1
ATOM 754 N N . ALA A 1 96 ? 1.582 14.533 2.792 1.00 98.56 96 ALA A N 1
ATOM 755 C CA . ALA A 1 96 ? 1.070 13.510 3.696 1.00 98.56 96 ALA A CA 1
ATOM 756 C C . ALA A 1 96 ? 2.122 12.430 4.011 1.00 98.56 96 ALA A C 1
ATOM 758 O O . ALA A 1 96 ? 2.314 12.101 5.178 1.00 98.56 96 ALA A O 1
ATOM 759 N N . VAL A 1 97 ? 2.872 11.960 3.008 1.00 98.81 97 VAL A N 1
ATOM 760 C CA . VAL A 1 97 ? 3.937 10.954 3.174 1.00 98.81 97 VAL A CA 1
ATOM 761 C C . VAL A 1 97 ? 5.092 11.507 4.003 1.00 98.81 97 VAL A C 1
ATOM 763 O O . VAL A 1 97 ? 5.477 10.918 5.010 1.00 98.81 97 VAL A O 1
ATOM 766 N N . SER A 1 98 ? 5.598 12.692 3.649 1.00 98.56 98 SER A N 1
ATOM 767 C CA . SER A 1 98 ? 6.699 13.306 4.407 1.00 98.56 98 SER A CA 1
ATOM 768 C C . SER A 1 98 ? 6.301 13.635 5.855 1.00 98.56 98 SER A C 1
ATOM 770 O O . SER A 1 98 ? 7.132 13.555 6.761 1.00 98.56 98 SER A O 1
ATOM 772 N N . THR A 1 99 ? 5.032 13.986 6.099 1.00 98.69 99 THR A N 1
ATOM 773 C CA . THR A 1 99 ? 4.482 14.160 7.453 1.00 98.69 99 THR A CA 1
ATOM 774 C C . THR A 1 99 ? 4.421 12.837 8.206 1.00 98.69 99 THR A C 1
ATOM 776 O O . THR A 1 99 ? 4.846 12.785 9.360 1.00 98.69 99 THR A O 1
ATOM 779 N N . ALA A 1 100 ? 3.936 11.778 7.555 1.00 98.56 100 ALA A N 1
ATOM 780 C CA . ALA A 1 100 ? 3.834 10.451 8.148 1.00 98.56 100 ALA A CA 1
ATOM 781 C C . ALA A 1 100 ? 5.207 9.916 8.575 1.00 98.56 100 ALA A C 1
ATOM 783 O O . ALA A 1 100 ? 5.356 9.472 9.712 1.00 98.56 100 ALA A O 1
ATOM 784 N N . PHE A 1 101 ? 6.234 10.062 7.730 1.00 98.62 101 PHE A N 1
ATOM 785 C CA . PHE A 1 101 ? 7.611 9.711 8.087 1.00 98.62 101 PHE A CA 1
ATOM 786 C C . PHE A 1 101 ? 8.099 10.477 9.328 1.00 98.62 101 PHE A C 1
ATOM 788 O O . PHE A 1 101 ? 8.566 9.871 10.292 1.00 98.62 101 PHE A O 1
ATOM 795 N N . LYS A 1 102 ? 7.908 11.804 9.365 1.00 98.31 102 LYS A N 1
ATOM 796 C CA . LYS A 1 102 ? 8.316 12.671 10.492 1.00 98.31 102 LYS A CA 1
ATOM 797 C C . LYS A 1 102 ? 7.581 12.383 11.805 1.00 98.31 102 LYS A C 1
ATOM 799 O O . LYS A 1 102 ? 8.040 12.817 12.857 1.00 98.31 102 LYS A O 1
ATOM 804 N N . GLN A 1 103 ? 6.441 11.700 11.753 1.00 97.94 103 GLN A N 1
ATOM 805 C CA . GLN A 1 103 ? 5.674 11.269 12.927 1.00 97.94 103 GLN A CA 1
ATOM 806 C C . GLN A 1 103 ? 5.913 9.795 13.279 1.00 97.94 103 GLN A C 1
ATOM 808 O O . GLN A 1 103 ? 5.416 9.322 14.301 1.00 97.94 103 GLN A O 1
ATOM 813 N N . SER A 1 104 ? 6.653 9.070 12.440 1.00 97.81 104 SER A N 1
ATOM 814 C CA . SER A 1 104 ? 6.921 7.651 12.620 1.00 97.81 104 SER A CA 1
ATOM 815 C C . SER A 1 104 ? 7.987 7.394 13.689 1.00 97.81 104 SER A C 1
ATOM 817 O O . SER A 1 104 ? 8.710 8.293 14.135 1.00 97.81 104 SER A O 1
ATOM 819 N N . PHE A 1 105 ? 8.123 6.119 14.050 1.00 97.12 105 PHE A N 1
ATOM 820 C CA . PHE A 1 105 ? 9.211 5.624 14.891 1.00 97.12 105 PHE A CA 1
ATOM 821 C C . PHE A 1 105 ? 10.605 5.943 14.315 1.00 97.12 105 PHE A C 1
ATOM 823 O O . PHE A 1 105 ? 11.545 6.138 15.077 1.00 97.12 105 PHE A O 1
ATOM 830 N N . TYR A 1 106 ? 10.712 6.064 12.990 1.00 97.88 106 TYR A N 1
ATOM 831 C CA . TYR A 1 106 ? 11.959 6.276 12.252 1.00 97.88 106 TYR A CA 1
ATOM 832 C C . TYR A 1 106 ? 12.245 7.756 11.962 1.00 97.88 106 TYR A C 1
ATOM 834 O O . TYR A 1 106 ? 13.170 8.088 11.235 1.00 97.88 106 TYR A O 1
ATOM 842 N N . SER A 1 107 ? 11.471 8.681 12.538 1.00 97.50 107 SER A N 1
ATOM 843 C CA . SER A 1 107 ? 11.557 10.122 12.240 1.00 97.50 107 SER A CA 1
ATOM 844 C C . SER A 1 107 ? 12.927 10.771 12.487 1.00 97.50 107 SER A C 1
ATOM 846 O O . SER A 1 107 ? 13.194 11.855 11.968 1.00 97.50 107 SER A O 1
ATOM 848 N N . ASN A 1 108 ? 13.781 10.140 13.294 1.00 97.19 108 ASN A N 1
ATOM 849 C CA . ASN A 1 108 ? 15.139 10.589 13.601 1.00 97.19 108 ASN A CA 1
ATOM 850 C C . ASN A 1 108 ? 16.236 9.814 12.845 1.00 97.19 108 ASN A C 1
ATOM 852 O O . ASN A 1 108 ? 17.410 9.981 13.184 1.00 97.19 108 ASN A O 1
ATOM 856 N N . TRP A 1 109 ? 15.861 8.926 11.924 1.00 98.31 109 TRP A N 1
ATOM 857 C CA . TRP A 1 109 ? 16.781 8.183 11.063 1.00 98.31 109 TRP A CA 1
ATOM 858 C C . TRP A 1 109 ? 17.177 9.060 9.869 1.00 98.31 109 TRP A C 1
ATOM 860 O O . TRP A 1 109 ? 16.446 9.989 9.504 1.00 98.31 109 TRP A O 1
ATOM 870 N N . THR A 1 110 ? 18.359 8.815 9.307 1.00 98.12 110 THR A N 1
ATOM 871 C CA . THR A 1 110 ? 18.781 9.466 8.060 1.00 98.12 110 THR A CA 1
ATOM 872 C C . THR A 1 110 ? 17.977 8.852 6.923 1.00 98.12 110 THR A C 1
ATOM 874 O O . THR A 1 110 ? 17.731 7.656 6.947 1.00 98.12 110 THR A O 1
ATOM 877 N N . VAL A 1 111 ? 17.514 9.665 5.975 1.00 98.19 111 VAL A N 1
ATOM 878 C CA . VAL A 1 111 ? 16.911 9.157 4.736 1.00 98.19 111 VAL A CA 1
ATOM 879 C C . VAL A 1 111 ? 18.022 9.070 3.707 1.00 98.19 111 VAL A C 1
ATOM 881 O O . VAL A 1 111 ? 18.628 10.111 3.427 1.00 98.19 111 VAL A O 1
ATOM 884 N N . ASP A 1 112 ? 18.252 7.877 3.175 1.00 96.44 112 ASP A N 1
ATOM 885 C CA . ASP A 1 112 ? 19.272 7.640 2.153 1.00 96.44 112 ASP A CA 1
ATOM 886 C C . ASP A 1 112 ? 18.673 7.897 0.781 1.00 96.44 112 ASP A C 1
ATOM 888 O O . ASP A 1 112 ? 19.028 8.884 0.136 1.00 96.44 112 ASP A O 1
ATOM 892 N N . ASP A 1 113 ? 17.647 7.123 0.430 1.00 97.44 113 ASP A N 1
ATOM 893 C CA . ASP A 1 113 ? 16.957 7.237 -0.845 1.00 97.44 113 ASP A CA 1
ATOM 894 C C . ASP A 1 113 ? 15.432 7.265 -0.701 1.00 97.44 113 ASP A C 1
ATOM 896 O O . ASP A 1 113 ? 14.819 6.953 0.330 1.00 97.44 113 ASP A O 1
ATOM 900 N N . THR A 1 114 ? 14.770 7.752 -1.746 1.00 98.62 114 THR A N 1
ATOM 901 C CA . THR A 1 114 ? 13.313 7.830 -1.807 1.00 98.62 114 THR A CA 1
ATOM 902 C C . THR A 1 114 ? 12.847 7.485 -3.212 1.00 98.62 114 THR A C 1
ATOM 904 O O . THR A 1 114 ? 13.376 7.985 -4.198 1.00 98.62 114 THR A O 1
ATOM 907 N N . TYR A 1 115 ? 11.806 6.660 -3.321 1.00 98.75 115 TYR A N 1
ATOM 908 C CA . TYR A 1 115 ? 11.335 6.188 -4.620 1.00 98.75 115 TYR A CA 1
ATOM 909 C C . TYR A 1 115 ? 9.830 6.337 -4.791 1.00 98.75 115 TYR A C 1
ATOM 911 O O . TYR A 1 115 ? 9.050 6.170 -3.850 1.00 98.75 115 TYR A O 1
ATOM 919 N N . ALA A 1 116 ? 9.415 6.601 -6.028 1.00 98.81 116 ALA A N 1
ATOM 920 C CA . ALA A 1 116 ? 8.045 6.407 -6.484 1.00 98.81 116 ALA A CA 1
ATOM 921 C C . ALA A 1 116 ? 7.950 5.087 -7.255 1.00 98.81 116 ALA A C 1
ATOM 923 O O . ALA A 1 116 ? 8.676 4.878 -8.227 1.00 98.81 116 ALA A O 1
ATOM 924 N N . ILE A 1 117 ? 7.040 4.211 -6.835 1.00 98.88 117 ILE A N 1
ATOM 925 C CA . ILE A 1 117 ? 6.821 2.899 -7.439 1.00 98.88 117 ILE A CA 1
ATOM 926 C C . ILE A 1 117 ? 5.413 2.852 -8.027 1.00 98.88 117 ILE A C 1
ATOM 928 O O . ILE A 1 117 ? 4.426 2.976 -7.299 1.00 98.88 117 ILE A O 1
ATOM 932 N N . ASN A 1 118 ? 5.320 2.620 -9.338 1.00 98.81 118 ASN A N 1
ATOM 933 C CA . ASN A 1 118 ? 4.056 2.339 -10.020 1.00 98.81 118 ASN A CA 1
ATOM 934 C C . ASN A 1 118 ? 4.080 0.903 -10.540 1.00 98.81 118 ASN A C 1
ATOM 936 O O . ASN A 1 118 ? 5.043 0.492 -11.187 1.00 98.81 118 ASN A O 1
ATOM 940 N N . ARG A 1 119 ? 3.009 0.144 -10.298 1.00 98.81 119 ARG A N 1
ATOM 941 C CA . ARG A 1 119 ? 2.828 -1.220 -10.819 1.00 98.81 119 ARG A CA 1
ATOM 942 C C . ARG A 1 119 ? 1.589 -1.288 -11.706 1.00 98.81 119 ARG A C 1
ATOM 944 O O . ARG A 1 119 ? 0.652 -0.506 -11.554 1.00 98.81 119 ARG A O 1
ATOM 951 N N . LEU A 1 120 ? 1.577 -2.223 -12.652 1.00 98.56 120 LEU A N 1
ATOM 952 C CA . LEU A 1 120 ? 0.449 -2.417 -13.562 1.00 98.56 120 LEU A CA 1
ATOM 953 C C . LEU A 1 120 ? -0.853 -2.685 -12.785 1.00 98.56 120 LEU A C 1
ATOM 955 O O . LEU A 1 120 ? -0.937 -3.640 -12.017 1.00 98.56 120 LEU A O 1
ATOM 959 N N . ASN A 1 121 ? -1.884 -1.876 -13.051 1.00 98.00 121 ASN A N 1
ATOM 960 C CA . ASN A 1 121 ? -3.200 -1.934 -12.397 1.00 98.00 121 ASN A CA 1
ATOM 961 C C . ASN A 1 121 ? -3.160 -1.738 -10.868 1.00 98.00 121 ASN A C 1
ATOM 963 O O . ASN A 1 121 ? -4.015 -2.268 -10.156 1.00 98.00 121 ASN A O 1
ATOM 967 N N . MET A 1 122 ? -2.180 -0.980 -10.376 1.00 98.75 122 MET A N 1
ATOM 968 C CA . MET A 1 122 ? -2.065 -0.571 -8.979 1.00 98.75 122 MET A CA 1
ATOM 969 C C . MET A 1 122 ? -1.819 0.936 -8.873 1.00 98.75 122 M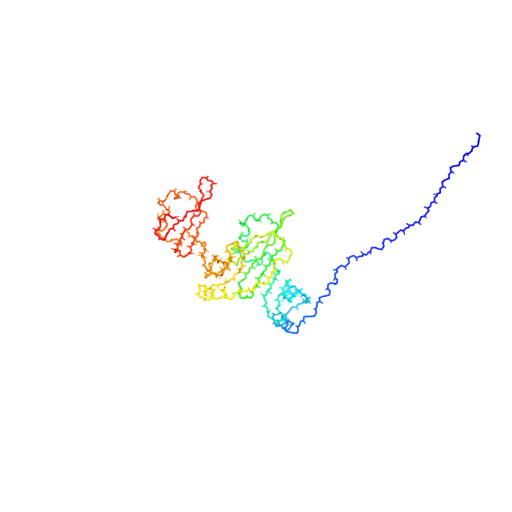ET A C 1
ATOM 971 O O . MET A 1 122 ? -1.328 1.560 -9.815 1.00 98.75 122 MET A O 1
ATOM 975 N N . GLY A 1 123 ? -2.144 1.497 -7.714 1.00 98.50 123 GLY A N 1
ATOM 976 C CA . GLY A 1 123 ? -1.823 2.872 -7.366 1.00 98.50 123 GLY A CA 1
ATOM 977 C C . GLY A 1 123 ? -0.369 3.050 -6.960 1.00 98.50 123 GLY A C 1
ATOM 978 O O . GLY A 1 123 ? 0.354 2.091 -6.685 1.00 98.50 123 GLY A O 1
ATOM 979 N N . ILE A 1 124 ? 0.049 4.313 -6.919 1.00 98.75 124 ILE A N 1
ATOM 980 C CA . ILE A 1 124 ? 1.414 4.693 -6.561 1.00 98.75 124 ILE A CA 1
ATOM 981 C C . ILE A 1 124 ? 1.734 4.354 -5.100 1.00 98.75 124 ILE A C 1
ATOM 983 O O . ILE A 1 124 ? 0.948 4.630 -4.185 1.00 98.75 124 ILE A O 1
ATOM 987 N N . VAL A 1 125 ? 2.930 3.809 -4.889 1.00 98.94 125 VAL A N 1
ATOM 988 C CA . VAL A 1 125 ? 3.533 3.569 -3.574 1.00 98.94 125 VAL A CA 1
ATOM 989 C C . VAL A 1 125 ? 4.827 4.368 -3.474 1.00 98.94 125 VAL A C 1
ATOM 991 O O . VAL A 1 125 ? 5.614 4.405 -4.417 1.00 98.94 125 VAL A O 1
ATOM 994 N N . TYR A 1 126 ? 5.052 5.004 -2.330 1.00 98.88 126 TYR A N 1
ATOM 995 C CA . TYR A 1 126 ? 6.285 5.729 -2.039 1.00 98.88 126 TYR A CA 1
ATOM 996 C C . TYR A 1 126 ? 7.150 4.922 -1.083 1.00 98.88 126 TYR A C 1
ATOM 998 O O . TYR A 1 126 ? 6.675 4.548 -0.013 1.00 98.88 126 TYR A O 1
ATOM 1006 N N . LYS A 1 127 ? 8.404 4.682 -1.452 1.00 98.81 127 LYS A N 1
ATOM 1007 C CA . LYS A 1 127 ? 9.405 4.033 -0.601 1.00 98.81 127 LYS A CA 1
ATOM 1008 C C . LYS A 1 127 ? 10.315 5.099 0.006 1.00 98.81 127 LYS A C 1
ATOM 1010 O O . LYS A 1 127 ? 10.719 6.019 -0.703 1.00 98.81 127 LYS A O 1
ATOM 1015 N N . ILE A 1 128 ? 10.618 4.979 1.292 1.00 98.69 128 ILE A N 1
ATOM 1016 C CA . ILE A 1 128 ? 11.676 5.728 1.978 1.00 98.69 128 ILE A CA 1
ATOM 1017 C C . ILE A 1 128 ? 12.630 4.694 2.564 1.00 98.69 128 ILE A C 1
ATOM 1019 O O . ILE A 1 128 ? 12.200 3.905 3.407 1.00 98.69 128 ILE A O 1
ATOM 1023 N N . GLU A 1 129 ? 13.880 4.725 2.120 1.00 98.31 129 GLU A N 1
ATOM 1024 C CA . GLU A 1 129 ? 14.983 3.951 2.694 1.00 98.31 129 GLU A CA 1
ATOM 1025 C C . GLU A 1 129 ? 15.607 4.822 3.787 1.00 98.31 129 GLU A C 1
ATOM 1027 O O . GLU A 1 129 ? 15.907 6.004 3.568 1.00 98.31 129 GLU A O 1
ATOM 1032 N N . ALA A 1 130 ? 15.668 4.303 5.010 1.00 98.12 130 ALA A N 1
ATOM 1033 C CA . ALA A 1 130 ? 16.166 5.058 6.147 1.00 98.12 130 ALA A CA 1
ATOM 1034 C C . ALA A 1 130 ? 17.155 4.242 6.968 1.00 98.12 130 ALA A C 1
ATOM 1036 O O . ALA A 1 130 ? 16.846 3.120 7.372 1.00 98.12 130 ALA A O 1
ATOM 1037 N N . GLU A 1 131 ? 18.281 4.853 7.332 1.00 97.12 131 GLU A N 1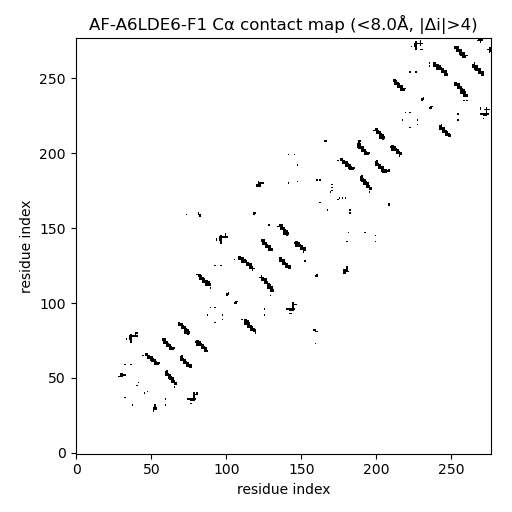
ATOM 1038 C CA . GLU A 1 131 ? 19.323 4.224 8.133 1.00 97.12 131 GLU A CA 1
ATOM 1039 C C . GLU A 1 131 ? 19.528 4.880 9.507 1.00 97.12 131 GLU A C 1
ATOM 1041 O O . GLU A 1 131 ? 19.403 6.094 9.729 1.00 97.12 131 GLU A O 1
ATOM 1046 N N . GLN A 1 132 ? 19.914 4.048 10.471 1.00 96.94 132 GLN A N 1
ATOM 1047 C CA . GLN A 1 132 ? 20.505 4.486 11.722 1.00 96.94 132 GLN A CA 1
ATOM 1048 C C . GLN A 1 132 ? 21.597 3.509 12.170 1.00 96.94 132 GLN A C 1
ATOM 1050 O O . GLN A 1 132 ? 21.344 2.385 12.605 1.00 96.94 132 GLN A O 1
ATOM 1055 N N . SER A 1 133 ? 22.837 4.000 12.212 1.00 93.94 133 SER A N 1
ATOM 1056 C CA . SER A 1 133 ? 24.024 3.221 12.597 1.00 93.94 133 SER A CA 1
ATOM 1057 C C . SER A 1 133 ? 24.316 2.057 11.641 1.00 93.94 133 SER A C 1
ATOM 1059 O O . SER A 1 133 ? 24.951 2.284 10.629 1.00 93.94 133 SER A O 1
ATOM 1061 N N . ASN A 1 134 ? 23.907 0.829 11.976 1.00 92.94 134 ASN A N 1
ATOM 1062 C CA . ASN A 1 134 ? 24.134 -0.374 11.156 1.00 92.94 134 ASN A CA 1
ATOM 1063 C C . ASN A 1 134 ? 22.798 -1.048 10.799 1.00 92.94 134 ASN A C 1
ATOM 1065 O O . ASN A 1 134 ? 22.739 -2.268 10.641 1.00 92.94 134 ASN A O 1
ATOM 1069 N N . SER A 1 135 ? 21.709 -0.287 10.834 1.00 95.38 135 SER A N 1
ATOM 1070 C CA . SER A 1 135 ? 20.360 -0.768 10.570 1.00 95.38 135 SER A CA 1
ATOM 1071 C C . SER A 1 135 ? 19.737 0.134 9.531 1.00 95.38 135 SER A C 1
ATOM 1073 O O . SER A 1 135 ? 19.843 1.351 9.657 1.00 95.38 135 SER A O 1
ATOM 1075 N N . GLU A 1 136 ? 19.071 -0.479 8.570 1.00 96.75 136 GLU A N 1
ATOM 1076 C CA . GLU A 1 136 ? 18.409 0.185 7.461 1.00 96.75 136 GLU A CA 1
ATOM 1077 C C . GLU A 1 136 ? 17.024 -0.439 7.292 1.00 96.75 136 GLU A C 1
ATOM 1079 O O . GLU A 1 136 ? 16.835 -1.636 7.539 1.00 96.75 136 GLU A O 1
ATOM 1084 N N . VAL A 1 137 ? 16.035 0.399 7.001 1.00 97.75 137 VAL A N 1
ATOM 1085 C CA . VAL A 1 137 ? 14.629 0.012 6.920 1.00 97.75 137 VAL A CA 1
ATOM 1086 C C . VAL A 1 137 ? 13.982 0.645 5.703 1.00 97.75 137 VAL A C 1
ATOM 1088 O O . VAL A 1 137 ? 14.132 1.839 5.443 1.00 97.75 137 VAL A O 1
ATOM 1091 N N . ASP A 1 138 ? 13.144 -0.147 5.052 1.00 98.31 138 ASP A N 1
ATOM 1092 C CA . ASP A 1 138 ? 12.308 0.293 3.956 1.00 98.31 138 ASP A CA 1
ATOM 1093 C C . ASP A 1 138 ? 10.888 0.554 4.420 1.00 98.31 138 ASP A C 1
ATOM 1095 O O . ASP A 1 138 ? 10.181 -0.344 4.895 1.00 98.31 138 ASP A O 1
ATOM 1099 N N . LEU A 1 139 ? 10.439 1.790 4.234 1.00 98.69 139 LEU A N 1
ATOM 1100 C CA . LEU A 1 139 ? 9.109 2.243 4.613 1.00 98.69 139 LEU A CA 1
ATOM 1101 C C . LEU A 1 139 ? 8.280 2.522 3.364 1.00 98.69 139 LEU A C 1
ATOM 1103 O O . LEU A 1 139 ? 8.571 3.446 2.606 1.00 98.69 139 LEU A O 1
ATOM 1107 N N . TYR A 1 140 ? 7.208 1.754 3.180 1.00 98.81 140 TYR A N 1
ATOM 1108 C CA . TYR A 1 140 ? 6.321 1.876 2.027 1.00 98.81 140 TYR A CA 1
ATOM 1109 C C . TYR A 1 140 ? 5.035 2.590 2.425 1.00 98.81 140 TYR A C 1
ATOM 1111 O O . TYR A 1 140 ? 4.334 2.162 3.343 1.00 98.81 140 TYR A O 1
ATOM 1119 N N . TYR A 1 141 ? 4.697 3.657 1.711 1.00 98.94 141 TYR A N 1
ATOM 1120 C CA . TYR A 1 141 ? 3.559 4.514 2.005 1.00 98.94 141 TYR A CA 1
ATOM 1121 C C . TYR A 1 141 ? 2.601 4.640 0.824 1.00 98.94 141 TYR A C 1
ATOM 1123 O O . TYR A 1 141 ? 3.011 4.758 -0.331 1.00 98.94 141 TYR A O 1
ATOM 1131 N N . SER A 1 142 ? 1.307 4.727 1.130 1.00 98.81 142 SER A N 1
ATOM 1132 C CA . SER A 1 142 ? 0.316 5.255 0.190 1.00 98.81 142 SER A CA 1
ATOM 1133 C C . SER A 1 142 ? 0.560 6.747 -0.075 1.00 98.81 142 SER A C 1
ATOM 1135 O O . SER A 1 142 ? 1.195 7.441 0.721 1.00 98.81 142 SER A O 1
ATOM 1137 N N . GLN A 1 143 ? -0.052 7.302 -1.125 1.00 98.56 143 GLN A N 1
ATOM 1138 C CA . GLN A 1 143 ? -0.038 8.752 -1.386 1.00 98.56 143 GLN A CA 1
ATOM 1139 C C . GLN A 1 143 ? -0.606 9.625 -0.245 1.00 98.56 143 GLN A C 1
ATOM 1141 O O . GLN A 1 143 ? -0.319 10.822 -0.182 1.00 98.56 143 GLN A O 1
ATOM 1146 N N . TYR A 1 144 ? -1.378 9.039 0.678 1.00 98.38 144 TYR A N 1
ATOM 1147 C CA . TYR A 1 144 ? -1.941 9.720 1.850 1.00 98.38 144 TYR A CA 1
ATOM 1148 C C . TYR A 1 144 ? -1.117 9.508 3.129 1.00 98.38 144 TYR A C 1
ATOM 1150 O O . TYR A 1 144 ? -1.545 9.915 4.208 1.00 98.38 144 TYR A O 1
ATOM 1158 N N . GLY A 1 145 ? 0.068 8.899 3.027 1.00 98.50 145 GLY A N 1
ATOM 1159 C CA . GLY A 1 145 ? 0.951 8.663 4.169 1.00 98.50 145 GLY A CA 1
ATOM 1160 C C . GLY A 1 145 ? 0.518 7.499 5.064 1.00 98.50 145 GLY A C 1
ATOM 1161 O O . GLY A 1 145 ? 0.956 7.420 6.209 1.00 98.50 145 GLY A O 1
ATOM 1162 N N . ASN A 1 146 ? -0.326 6.585 4.575 1.00 98.69 146 ASN A N 1
ATOM 1163 C CA . ASN A 1 146 ? -0.595 5.333 5.283 1.00 98.69 146 ASN A CA 1
ATOM 1164 C C . ASN A 1 146 ? 0.602 4.402 5.102 1.00 98.69 146 ASN A C 1
ATOM 1166 O O . ASN A 1 146 ? 0.986 4.144 3.964 1.00 98.69 146 ASN A O 1
ATOM 1170 N N . LEU A 1 147 ? 1.183 3.920 6.200 1.00 98.62 147 LEU A N 1
ATOM 1171 C CA . LEU A 1 147 ? 2.249 2.922 6.154 1.00 98.62 147 LEU A CA 1
ATOM 1172 C C . LEU A 1 147 ? 1.650 1.576 5.721 1.00 98.62 147 LEU A C 1
ATOM 1174 O O . LEU A 1 147 ? 0.829 1.024 6.448 1.00 98.62 147 LEU A O 1
ATOM 1178 N N . ILE A 1 148 ? 2.068 1.087 4.555 1.00 98.69 148 ILE A N 1
ATOM 1179 C CA . ILE A 1 148 ? 1.673 -0.201 3.970 1.00 98.69 148 ILE A CA 1
ATOM 1180 C C . ILE A 1 148 ? 2.486 -1.325 4.617 1.00 98.69 148 ILE A C 1
ATOM 1182 O O . ILE A 1 148 ? 1.935 -2.312 5.096 1.00 98.69 148 ILE A O 1
ATOM 1186 N N . LYS A 1 149 ? 3.813 -1.156 4.669 1.00 98.06 149 LYS A N 1
ATOM 1187 C CA . LYS A 1 149 ? 4.734 -2.073 5.350 1.00 98.06 149 LYS A CA 1
ATOM 1188 C C . LYS A 1 149 ? 6.039 -1.378 5.724 1.00 98.06 149 LYS A C 1
ATOM 1190 O O . LYS A 1 149 ? 6.402 -0.362 5.131 1.00 98.06 149 LYS A O 1
ATOM 1195 N N . ALA A 1 150 ? 6.720 -1.960 6.705 1.00 97.69 150 ALA A N 1
ATOM 1196 C CA . ALA A 1 150 ? 8.083 -1.634 7.097 1.00 97.69 150 ALA A CA 1
ATOM 1197 C C . ALA A 1 150 ? 8.873 -2.943 7.175 1.00 97.69 150 ALA A C 1
ATOM 1199 O O . ALA A 1 150 ? 8.441 -3.865 7.874 1.00 97.69 150 ALA A O 1
ATOM 1200 N N . VAL A 1 151 ? 9.975 -3.041 6.441 1.00 96.44 151 VAL A N 1
ATOM 1201 C CA . VAL A 1 151 ? 10.822 -4.243 6.379 1.00 96.44 151 VAL A CA 1
ATOM 1202 C C . VAL A 1 151 ? 12.285 -3.839 6.495 1.00 96.44 151 VAL A C 1
ATOM 1204 O O . VAL A 1 151 ? 12.624 -2.711 6.151 1.00 96.44 151 VAL A O 1
ATOM 1207 N N . ASP A 1 152 ? 13.130 -4.733 7.005 1.00 94.38 152 ASP A N 1
ATOM 1208 C CA . ASP A 1 152 ? 14.581 -4.527 6.948 1.00 94.38 152 ASP A CA 1
ATOM 1209 C C . ASP A 1 152 ? 14.994 -4.363 5.476 1.00 94.38 152 ASP A C 1
ATOM 1211 O O . ASP A 1 152 ? 14.431 -5.048 4.611 1.00 94.38 152 ASP A O 1
ATOM 1215 N N . ASP A 1 153 ? 15.921 -3.445 5.196 1.00 88.88 153 ASP A N 1
ATOM 1216 C CA . ASP A 1 153 ? 16.390 -3.251 3.823 1.00 88.88 153 ASP A CA 1
ATOM 1217 C C . ASP A 1 153 ? 17.061 -4.529 3.289 1.00 88.88 153 ASP A C 1
ATOM 1219 O O . ASP A 1 153 ? 17.839 -5.206 3.974 1.00 88.88 153 ASP A O 1
ATOM 1223 N N . GLU A 1 154 ? 16.712 -4.869 2.050 1.00 86.25 154 GLU A N 1
ATOM 1224 C CA . GLU A 1 154 ? 17.301 -5.968 1.300 1.00 86.25 154 GLU A CA 1
ATOM 1225 C C . GLU A 1 154 ? 17.445 -5.552 -0.167 1.00 86.25 154 GLU A C 1
ATOM 1227 O O . GLU A 1 154 ? 16.489 -5.107 -0.809 1.00 86.25 154 GLU A O 1
ATOM 1232 N N . ILE A 1 155 ? 18.627 -5.804 -0.738 1.00 77.50 155 ILE A N 1
ATOM 1233 C CA . ILE A 1 155 ? 18.897 -5.561 -2.159 1.00 77.50 155 ILE A CA 1
ATOM 1234 C C . ILE A 1 155 ? 17.854 -6.287 -3.026 1.00 77.50 155 ILE A C 1
ATOM 1236 O O . ILE A 1 155 ? 17.642 -7.495 -2.890 1.00 77.50 155 ILE A O 1
ATOM 1240 N N . ASN A 1 156 ? 17.259 -5.549 -3.968 1.00 78.81 156 ASN A N 1
ATOM 1241 C CA . ASN A 1 156 ? 16.288 -6.029 -4.959 1.00 78.81 156 ASN A CA 1
ATOM 1242 C C . ASN A 1 156 ? 14.986 -6.595 -4.359 1.00 78.81 156 ASN A C 1
ATOM 1244 O O . ASN A 1 156 ? 14.377 -7.512 -4.918 1.00 78.81 156 ASN A O 1
ATOM 1248 N N . ASN A 1 157 ? 14.523 -6.039 -3.237 1.00 88.31 157 ASN A N 1
ATOM 1249 C CA . ASN A 1 157 ? 13.248 -6.424 -2.624 1.00 88.31 157 ASN A CA 1
ATOM 1250 C C . ASN A 1 157 ? 11.995 -5.850 -3.326 1.00 88.31 157 ASN A C 1
ATOM 1252 O O . ASN A 1 157 ? 10.867 -6.267 -3.043 1.00 88.31 157 ASN A O 1
ATOM 1256 N N . ASP A 1 158 ? 12.185 -4.948 -4.288 1.00 95.62 158 ASP A N 1
ATOM 1257 C CA . ASP A 1 158 ? 11.138 -4.360 -5.114 1.00 95.62 158 ASP A CA 1
ATOM 1258 C C . ASP A 1 158 ? 10.979 -5.106 -6.445 1.00 95.62 158 ASP A C 1
ATOM 1260 O O . ASP A 1 158 ? 11.799 -4.975 -7.348 1.00 95.62 158 ASP A O 1
ATOM 1264 N N . ALA A 1 159 ? 9.877 -5.842 -6.609 1.00 94.94 159 ALA A N 1
ATOM 1265 C CA . ALA A 1 159 ? 9.575 -6.564 -7.848 1.00 94.94 159 ALA A CA 1
ATOM 1266 C C . ALA A 1 159 ? 8.140 -6.311 -8.349 1.00 94.94 159 ALA A C 1
ATOM 1268 O O . ALA A 1 159 ? 7.272 -5.858 -7.582 1.00 94.94 159 ALA A O 1
ATOM 1269 N N . PRO A 1 160 ? 7.838 -6.621 -9.627 1.00 98.00 160 PRO A N 1
ATOM 1270 C CA . PRO A 1 160 ? 6.471 -6.572 -10.123 1.00 98.00 160 PRO A CA 1
ATOM 1271 C C . PRO A 1 160 ? 5.550 -7.571 -9.417 1.00 98.00 160 PRO A C 1
ATOM 1273 O O . PRO A 1 160 ? 5.926 -8.716 -9.160 1.00 98.00 160 PRO A O 1
ATOM 1276 N N . ILE A 1 161 ? 4.300 -7.162 -9.187 1.00 97.75 161 ILE A N 1
ATOM 1277 C CA . ILE A 1 161 ? 3.262 -8.008 -8.591 1.00 97.75 161 ILE A CA 1
ATOM 1278 C C . ILE A 1 161 ? 2.251 -8.383 -9.671 1.00 97.75 161 ILE A C 1
ATOM 1280 O O . ILE A 1 161 ? 1.556 -7.530 -10.222 1.00 97.75 161 ILE A O 1
ATOM 1284 N N . VAL A 1 162 ? 2.139 -9.679 -9.959 1.00 97.75 162 VAL A N 1
ATOM 1285 C CA . VAL A 1 162 ? 1.079 -10.201 -10.826 1.00 97.75 162 VAL A CA 1
ATOM 1286 C C . VAL A 1 162 ? -0.187 -10.363 -9.992 1.00 97.75 162 VAL A C 1
ATOM 1288 O O . VAL A 1 162 ? -0.229 -11.198 -9.091 1.00 97.75 162 VAL A O 1
ATOM 1291 N N . ILE A 1 163 ? -1.223 -9.579 -10.296 1.00 98.44 163 ILE A N 1
ATOM 1292 C CA . ILE A 1 163 ? -2.510 -9.650 -9.594 1.00 98.44 163 ILE A CA 1
ATOM 1293 C C . ILE A 1 163 ? -3.205 -10.982 -9.937 1.00 98.44 163 ILE A C 1
ATOM 1295 O O . ILE A 1 163 ? -3.521 -11.212 -11.109 1.00 98.44 163 ILE A O 1
ATOM 1299 N N . PRO A 1 164 ? -3.478 -11.863 -8.953 1.00 98.44 164 PRO A N 1
ATOM 1300 C CA . PRO A 1 164 ? -4.225 -13.097 -9.187 1.00 98.44 164 PRO A CA 1
ATOM 1301 C C . PRO A 1 164 ? -5.639 -12.809 -9.698 1.00 98.44 164 PRO A C 1
ATOM 1303 O O . PRO A 1 164 ? -6.264 -11.822 -9.300 1.00 98.44 164 PRO A O 1
ATOM 1306 N N . LYS A 1 165 ? -6.191 -13.695 -10.536 1.00 98.38 165 LYS A N 1
ATOM 1307 C CA . LYS A 1 165 ? -7.516 -13.480 -11.144 1.00 98.38 165 LYS A CA 1
ATOM 1308 C C . LYS A 1 165 ? -8.619 -13.352 -10.090 1.00 98.38 165 LYS A C 1
ATOM 1310 O O . LYS A 1 165 ? -9.564 -12.586 -10.271 1.00 98.38 165 LYS A O 1
ATOM 1315 N N . GLU A 1 166 ? -8.493 -14.076 -8.987 1.00 98.50 166 GLU A N 1
ATOM 1316 C CA . GLU A 1 166 ? -9.377 -14.016 -7.829 1.00 98.50 166 GLU A CA 1
ATOM 1317 C C . GLU A 1 166 ? -9.381 -12.620 -7.199 1.00 98.50 166 GLU A C 1
ATOM 1319 O O . GLU A 1 166 ? -10.452 -12.094 -6.897 1.00 98.50 166 GLU A O 1
ATOM 1324 N N . VAL A 1 167 ? -8.205 -11.994 -7.071 1.00 98.69 167 VAL A N 1
ATOM 1325 C CA . VAL A 1 167 ? -8.067 -10.627 -6.555 1.00 98.69 167 VAL A CA 1
ATOM 1326 C C . VAL A 1 167 ? -8.663 -9.629 -7.541 1.00 98.69 167 VAL A C 1
ATOM 1328 O O . VAL A 1 167 ? -9.465 -8.801 -7.123 1.00 98.69 167 VAL A O 1
ATOM 1331 N N . SER A 1 168 ? -8.376 -9.739 -8.844 1.00 98.12 168 SER A N 1
ATOM 1332 C CA . SER A 1 168 ? -8.995 -8.859 -9.851 1.00 98.12 168 SER A CA 1
ATOM 1333 C C . SER A 1 168 ? -10.525 -8.926 -9.803 1.00 98.12 168 SER A C 1
ATOM 1335 O O . SER A 1 168 ? -11.184 -7.893 -9.751 1.00 98.12 168 SER A O 1
ATOM 1337 N N . ASN A 1 169 ? -11.099 -10.133 -9.737 1.00 98.19 169 ASN A N 1
ATOM 1338 C CA . ASN A 1 169 ? -12.550 -10.310 -9.640 1.00 98.19 169 ASN A CA 1
ATOM 1339 C C . ASN A 1 169 ? -13.118 -9.717 -8.338 1.00 98.19 169 ASN A C 1
ATOM 1341 O O . ASN A 1 169 ? -14.204 -9.138 -8.343 1.00 98.19 169 ASN A O 1
ATOM 1345 N N . LEU A 1 170 ? -12.406 -9.872 -7.216 1.00 98.12 170 LEU A N 1
ATOM 1346 C CA . LEU A 1 170 ? -12.821 -9.300 -5.937 1.00 98.12 170 LEU A CA 1
ATOM 1347 C C . LEU A 1 170 ? -12.812 -7.767 -5.983 1.00 98.12 170 LEU A C 1
ATOM 1349 O O . LEU A 1 170 ? -13.776 -7.148 -5.530 1.00 98.12 170 LEU A O 1
ATOM 1353 N N . MET A 1 171 ? -11.768 -7.170 -6.564 1.00 98.25 171 MET A N 1
ATOM 1354 C CA . MET A 1 171 ? -11.679 -5.723 -6.761 1.00 98.25 171 MET A CA 1
ATOM 1355 C C . MET A 1 171 ? -12.823 -5.222 -7.646 1.00 98.25 171 MET A C 1
ATOM 1357 O O . MET A 1 171 ? -13.538 -4.314 -7.245 1.00 98.25 171 MET A O 1
ATOM 1361 N N . GLU A 1 172 ? -13.096 -5.871 -8.779 1.00 97.06 172 GLU A N 1
ATOM 1362 C CA . GLU A 1 172 ? -14.184 -5.479 -9.691 1.00 97.06 172 GLU A CA 1
ATOM 1363 C C . GLU A 1 172 ? -15.584 -5.553 -9.052 1.00 97.06 172 GLU A C 1
ATOM 1365 O O . GLU A 1 172 ? -16.434 -4.707 -9.325 1.00 97.06 172 GLU A O 1
ATOM 1370 N N . ILE A 1 173 ? -15.852 -6.568 -8.222 1.00 96.38 173 ILE A N 1
ATOM 1371 C CA . ILE A 1 173 ? -17.204 -6.834 -7.700 1.00 96.38 173 ILE A CA 1
ATOM 1372 C C . ILE A 1 173 ? -17.446 -6.157 -6.346 1.00 96.38 173 ILE A C 1
ATOM 1374 O O . ILE A 1 173 ? -18.535 -5.639 -6.104 1.00 96.38 173 ILE A O 1
ATOM 1378 N N . THR A 1 174 ? -16.467 -6.203 -5.439 1.00 96.88 174 THR A N 1
ATOM 1379 C CA . THR A 1 174 ? -16.624 -5.768 -4.036 1.00 96.88 174 THR A CA 1
ATOM 1380 C C . THR A 1 174 ? -15.995 -4.405 -3.778 1.00 96.88 174 THR A C 1
ATOM 1382 O O . THR A 1 174 ? -16.556 -3.613 -3.024 1.00 96.88 174 THR A O 1
ATOM 1385 N N . PHE A 1 175 ? -14.869 -4.107 -4.427 1.00 97.38 175 PHE A N 1
ATOM 1386 C CA . PHE A 1 175 ? -14.112 -2.868 -4.239 1.00 97.38 175 PHE A CA 1
ATOM 1387 C C . PHE A 1 175 ? -14.033 -2.062 -5.542 1.00 97.38 175 PHE A C 1
ATOM 1389 O O . PHE A 1 175 ? -12.976 -1.563 -5.904 1.00 97.38 175 PHE A O 1
ATOM 1396 N N . ALA A 1 176 ? -15.151 -1.948 -6.269 1.00 95.12 176 ALA A N 1
ATOM 1397 C CA . ALA A 1 176 ? -15.174 -1.474 -7.660 1.00 95.12 176 ALA A CA 1
ATOM 1398 C C . ALA A 1 176 ? -14.592 -0.061 -7.880 1.00 95.12 176 ALA A C 1
ATOM 1400 O O . ALA A 1 176 ? -14.174 0.266 -8.986 1.00 95.12 176 ALA A O 1
ATOM 1401 N N . ASN A 1 177 ? -14.580 0.774 -6.836 1.00 94.00 177 ASN A N 1
ATOM 1402 C CA . ASN A 1 177 ? -14.026 2.133 -6.867 1.00 94.00 177 ASN A CA 1
ATOM 1403 C C . ASN A 1 177 ? -12.637 2.229 -6.220 1.00 94.00 177 ASN A C 1
ATOM 1405 O O . ASN A 1 177 ? -12.130 3.335 -6.031 1.00 94.00 177 ASN A O 1
ATOM 1409 N N . ALA A 1 178 ? -12.067 1.096 -5.813 1.00 98.25 178 ALA A N 1
ATOM 1410 C CA . ALA A 1 178 ? -10.810 1.052 -5.103 1.00 98.25 178 ALA A CA 1
ATOM 1411 C C . ALA A 1 178 ? -9.630 0.833 -6.048 1.00 98.25 178 ALA A C 1
ATOM 1413 O O . ALA A 1 178 ? -9.707 0.096 -7.031 1.00 98.25 178 ALA A O 1
ATOM 1414 N N . GLU A 1 179 ? -8.514 1.441 -5.686 1.00 98.31 179 GLU A N 1
ATOM 1415 C CA . GLU A 1 179 ? -7.218 1.285 -6.320 1.00 98.31 179 GLU A CA 1
ATOM 1416 C C . GLU A 1 179 ? -6.331 0.431 -5.410 1.00 98.31 179 GLU A C 1
ATOM 1418 O O . GLU A 1 179 ? -6.085 0.789 -4.257 1.00 98.31 179 GLU A O 1
ATOM 1423 N N . LEU A 1 180 ? -5.889 -0.725 -5.906 1.00 98.81 180 LEU A N 1
ATOM 1424 C CA . LEU A 1 180 ? -5.016 -1.638 -5.166 1.00 98.81 180 LEU A CA 1
ATOM 1425 C C . LEU A 1 180 ? -3.598 -1.056 -5.082 1.00 98.81 180 LEU A C 1
ATOM 1427 O O . LEU A 1 180 ? -3.110 -0.529 -6.072 1.00 98.81 180 LEU A O 1
ATOM 1431 N N . LEU A 1 181 ? -2.935 -1.162 -3.935 1.00 98.88 181 LEU A N 1
ATOM 1432 C CA . LEU A 1 181 ? -1.577 -0.660 -3.697 1.00 98.88 181 LEU A CA 1
ATOM 1433 C C . LEU A 1 181 ? -0.562 -1.791 -3.493 1.00 98.88 181 LEU A C 1
ATOM 1435 O O . LEU A 1 181 ? 0.551 -1.709 -4.005 1.00 98.88 181 LEU A O 1
ATOM 1439 N N . ASP A 1 182 ? -0.935 -2.837 -2.750 1.00 98.81 182 ASP A N 1
ATOM 1440 C CA . ASP A 1 182 ? -0.067 -3.988 -2.476 1.00 98.81 182 ASP A CA 1
ATOM 1441 C C . ASP A 1 182 ? -0.890 -5.275 -2.261 1.00 98.81 182 ASP A C 1
ATOM 1443 O O . ASP A 1 182 ? -2.095 -5.237 -1.979 1.00 98.81 182 ASP A O 1
ATOM 1447 N N . ILE A 1 183 ? -0.229 -6.423 -2.423 1.00 98.62 183 ILE A N 1
ATOM 1448 C CA . ILE A 1 183 ? -0.730 -7.753 -2.062 1.00 98.62 183 ILE A CA 1
ATOM 1449 C C . ILE A 1 183 ? 0.338 -8.434 -1.210 1.00 98.62 183 ILE A C 1
ATOM 1451 O O . ILE A 1 183 ? 1.338 -8.933 -1.730 1.00 98.62 183 ILE A O 1
ATOM 1455 N N . GLN A 1 184 ? 0.100 -8.527 0.093 1.00 98.31 184 GLN A N 1
ATOM 1456 C CA . GLN A 1 184 ? 1.068 -9.087 1.034 1.00 98.31 184 GLN A CA 1
ATOM 1457 C C . GLN A 1 184 ? 0.643 -10.488 1.477 1.00 98.31 184 GLN A C 1
ATOM 1459 O O . GLN A 1 184 ? -0.518 -10.734 1.794 1.00 98.31 184 GLN A O 1
ATOM 1464 N N . GLN A 1 185 ? 1.573 -11.442 1.504 1.00 97.75 185 GLN A N 1
ATOM 1465 C CA . GLN A 1 185 ? 1.299 -12.765 2.069 1.00 97.75 185 GLN A CA 1
ATOM 1466 C C . GLN A 1 185 ? 1.430 -12.730 3.587 1.00 97.75 185 GLN A C 1
ATOM 1468 O O . GLN A 1 185 ? 2.364 -12.148 4.129 1.00 97.75 185 GLN A O 1
ATOM 1473 N N . ASN A 1 186 ? 0.533 -13.425 4.278 1.00 97.38 186 ASN A N 1
ATOM 1474 C CA . ASN A 1 186 ? 0.633 -13.625 5.715 1.00 97.38 186 ASN A CA 1
ATOM 1475 C C . ASN A 1 186 ? 0.227 -15.054 6.107 1.00 97.38 186 ASN A C 1
ATOM 1477 O O . ASN A 1 186 ? -0.140 -15.887 5.276 1.00 97.38 186 ASN A O 1
ATOM 1481 N N . SER A 1 187 ? 0.311 -15.376 7.397 1.00 97.94 187 SER A N 1
ATOM 1482 C CA . SER A 1 187 ? 0.036 -16.734 7.887 1.00 97.94 187 SER A CA 1
ATOM 1483 C C . SER A 1 187 ? -1.408 -17.202 7.634 1.00 97.94 187 SER A C 1
ATOM 1485 O O . SER A 1 187 ? -1.653 -18.411 7.532 1.00 97.94 187 SER A O 1
ATOM 1487 N N . LEU A 1 188 ? -2.352 -16.262 7.495 1.00 97.75 188 LEU A N 1
ATOM 1488 C CA . LEU A 1 188 ? -3.779 -16.509 7.275 1.00 97.75 188 LEU A CA 1
ATOM 1489 C C . LEU A 1 188 ? -4.151 -16.573 5.785 1.00 97.75 188 LEU A C 1
ATOM 1491 O O . LEU A 1 188 ? -5.135 -17.226 5.427 1.00 97.75 188 LEU A O 1
ATOM 1495 N N . GLY A 1 189 ? -3.355 -15.951 4.917 1.00 98.62 189 GLY A N 1
ATOM 1496 C CA . GLY A 1 189 ? -3.592 -15.871 3.481 1.00 98.62 189 GLY A CA 1
ATOM 1497 C C . GLY A 1 189 ? -2.923 -14.644 2.883 1.00 98.62 189 GLY A C 1
ATOM 1498 O O . GLY A 1 189 ? -1.697 -14.592 2.802 1.00 98.62 189 GLY A O 1
ATOM 1499 N N . TYR A 1 190 ? -3.739 -13.677 2.467 1.00 98.81 190 TYR A N 1
ATOM 1500 C CA . TYR A 1 190 ? -3.284 -12.472 1.778 1.00 98.81 190 TYR A CA 1
ATOM 1501 C C . TYR A 1 190 ? -3.920 -11.225 2.378 1.00 98.81 190 TYR A C 1
ATOM 1503 O O . TYR A 1 190 ? -5.093 -11.240 2.746 1.00 98.81 190 TYR A O 1
ATOM 1511 N N . GLU A 1 191 ? -3.158 -10.150 2.429 1.00 98.75 191 GLU A N 1
ATOM 1512 C CA . GLU A 1 191 ? -3.609 -8.806 2.748 1.00 98.75 191 GLU A CA 1
ATOM 1513 C C . GLU A 1 191 ? -3.632 -7.980 1.463 1.00 98.75 191 GLU A C 1
ATOM 1515 O O . GLU A 1 191 ? -2.703 -8.055 0.659 1.00 98.75 191 GLU A O 1
ATOM 1520 N N . LEU A 1 192 ? -4.727 -7.257 1.241 1.00 98.88 192 LEU A N 1
ATOM 1521 C CA . LEU A 1 192 ? -4.868 -6.299 0.155 1.00 98.88 192 LEU A CA 1
ATOM 1522 C C . LEU A 1 192 ? -4.891 -4.893 0.740 1.00 98.88 192 LEU A C 1
ATOM 1524 O O . LEU A 1 192 ? -5.822 -4.545 1.474 1.00 98.88 192 LEU A O 1
ATOM 1528 N N . ASP A 1 193 ? -3.919 -4.091 0.344 1.00 98.88 193 ASP A N 1
ATOM 1529 C CA . ASP A 1 193 ? -3.836 -2.673 0.666 1.00 98.88 193 ASP A CA 1
ATOM 1530 C C . ASP A 1 193 ? -4.448 -1.869 -0.467 1.00 98.88 193 ASP A C 1
ATOM 1532 O O . ASP A 1 193 ? -4.078 -2.065 -1.622 1.00 98.88 193 ASP A O 1
ATOM 1536 N N . MET A 1 194 ? -5.393 -0.977 -0.182 1.00 98.81 194 MET A N 1
ATOM 1537 C CA . MET A 1 194 ? -6.082 -0.233 -1.238 1.00 98.81 194 MET A CA 1
ATOM 1538 C C . MET A 1 194 ? -6.536 1.153 -0.798 1.00 98.81 194 MET A C 1
ATOM 1540 O O . MET A 1 194 ? -6.770 1.405 0.383 1.00 98.81 194 MET A O 1
ATOM 1544 N N . ILE A 1 195 ? -6.730 2.038 -1.771 1.00 98.75 195 ILE A N 1
ATOM 1545 C CA . ILE A 1 195 ? -7.456 3.296 -1.605 1.00 98.75 195 ILE A CA 1
ATOM 1546 C C . ILE A 1 195 ? -8.856 3.127 -2.177 1.00 98.75 195 ILE A C 1
ATOM 1548 O O . ILE A 1 195 ? -9.005 2.956 -3.377 1.00 98.75 195 ILE A O 1
ATOM 1552 N N . ASP A 1 196 ? -9.887 3.250 -1.350 1.00 97.94 196 ASP A N 1
ATOM 1553 C CA . ASP A 1 196 ? -11.288 3.276 -1.778 1.00 97.94 196 ASP A CA 1
ATOM 1554 C C . ASP A 1 196 ? -11.903 4.621 -1.392 1.00 97.94 196 ASP A C 1
ATOM 1556 O O . ASP A 1 196 ? -12.072 4.914 -0.209 1.00 97.94 196 ASP A O 1
ATOM 1560 N N . ASN A 1 197 ? -12.222 5.455 -2.388 1.00 94.75 197 ASN A N 1
ATOM 1561 C CA . ASN A 1 197 ? -12.761 6.803 -2.176 1.00 94.75 197 ASN A CA 1
ATOM 1562 C C . ASN A 1 197 ? -11.910 7.651 -1.207 1.00 94.75 197 ASN A C 1
ATOM 1564 O O . ASN A 1 197 ? -12.433 8.250 -0.272 1.00 94.75 197 ASN A O 1
ATOM 1568 N N . GLN A 1 198 ? -10.592 7.696 -1.440 1.00 95.38 198 GLN A N 1
ATOM 1569 C CA . GLN A 1 198 ? -9.595 8.398 -0.605 1.00 95.38 198 GLN A CA 1
ATOM 1570 C C . GLN A 1 198 ? -9.397 7.814 0.806 1.00 95.38 198 GLN A C 1
ATOM 1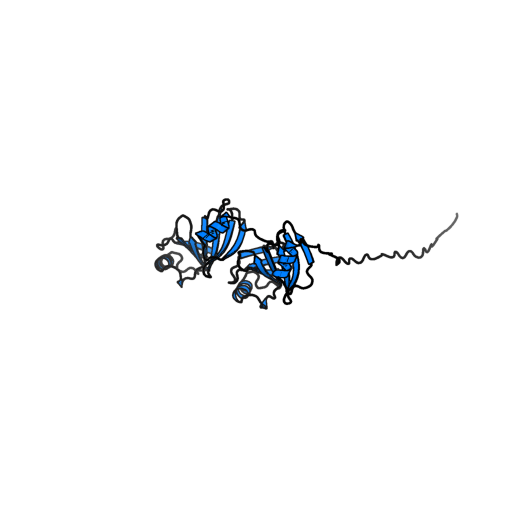572 O O . GLN A 1 198 ? -8.604 8.343 1.580 1.00 95.38 198 GLN A O 1
ATOM 1577 N N . ILE A 1 199 ? -10.071 6.711 1.141 1.00 97.81 199 ILE A N 1
ATOM 1578 C CA . ILE A 1 199 ? -9.886 5.997 2.403 1.00 97.81 199 ILE A CA 1
ATOM 1579 C C . ILE A 1 199 ? -8.945 4.826 2.156 1.00 97.81 199 ILE A C 1
ATOM 1581 O O . ILE A 1 199 ? -9.222 3.961 1.326 1.00 97.81 199 ILE A O 1
ATOM 1585 N N . TYR A 1 200 ? -7.853 4.771 2.911 1.00 98.69 200 TYR A N 1
ATOM 1586 C CA . TYR A 1 200 ? -6.998 3.594 2.937 1.00 98.69 200 TYR A CA 1
ATOM 1587 C C . TYR A 1 200 ? -7.685 2.456 3.693 1.00 98.69 200 TYR A C 1
ATOM 1589 O O . TYR A 1 200 ? -8.070 2.606 4.857 1.00 98.69 200 TYR A O 1
ATOM 1597 N N . LYS A 1 201 ? -7.854 1.328 3.007 1.00 98.75 201 LYS A N 1
ATOM 1598 C CA . LYS A 1 201 ? -8.476 0.114 3.527 1.00 98.75 201 LYS A CA 1
ATOM 1599 C C . LYS A 1 201 ? -7.503 -1.046 3.422 1.00 98.75 201 LYS A C 1
ATOM 1601 O O . LYS A 1 201 ? -6.780 -1.173 2.439 1.00 98.75 201 LYS A O 1
ATOM 1606 N N . VAL A 1 202 ? -7.585 -1.927 4.409 1.00 98.81 202 VAL A N 1
ATOM 1607 C CA . VAL A 1 202 ? -6.842 -3.184 4.449 1.00 98.81 202 VAL A CA 1
ATOM 1608 C C . VAL A 1 202 ? -7.851 -4.323 4.454 1.00 98.81 202 VAL A C 1
ATOM 1610 O O . VAL A 1 202 ? -8.702 -4.402 5.347 1.00 98.81 202 VAL A O 1
ATOM 1613 N N . ALA A 1 203 ? -7.810 -5.188 3.442 1.00 98.88 203 ALA A N 1
ATOM 1614 C CA . ALA A 1 203 ? -8.674 -6.360 3.355 1.00 98.88 203 ALA A CA 1
ATOM 1615 C C . ALA A 1 203 ? -7.881 -7.651 3.576 1.00 98.88 203 ALA A C 1
ATOM 1617 O O . ALA A 1 203 ? -6.897 -7.911 2.895 1.00 98.88 203 ALA A O 1
ATOM 1618 N N . GLN A 1 204 ? -8.353 -8.500 4.486 1.00 98.88 204 GLN A N 1
ATOM 1619 C CA . GLN A 1 204 ? -7.786 -9.827 4.716 1.00 98.88 204 GLN A CA 1
ATOM 1620 C C . GLN A 1 204 ? -8.532 -10.859 3.872 1.00 98.88 204 GLN A C 1
ATOM 1622 O O . GLN A 1 204 ? -9.762 -10.963 3.927 1.00 98.88 204 GLN A O 1
ATOM 1627 N N . LEU A 1 205 ? -7.776 -11.682 3.157 1.00 98.88 205 LEU A N 1
ATOM 1628 C CA . LEU A 1 205 ? -8.230 -12.865 2.436 1.00 98.8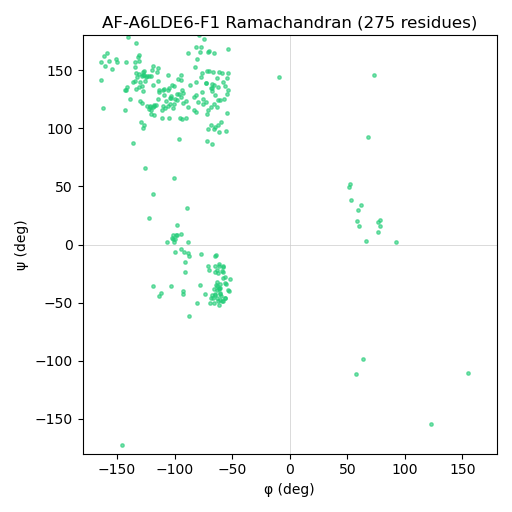8 205 LEU A CA 1
ATOM 1629 C C . LEU A 1 205 ? -7.623 -14.124 3.058 1.00 98.88 205 LEU A C 1
ATOM 1631 O O . LEU A 1 205 ? -6.517 -14.092 3.597 1.00 98.88 205 LEU A O 1
ATOM 1635 N N . ASN A 1 206 ? -8.309 -15.257 2.948 1.00 98.75 206 ASN A N 1
ATOM 1636 C CA . ASN A 1 206 ? -7.691 -16.544 3.267 1.00 98.75 206 ASN A CA 1
ATOM 1637 C C . ASN A 1 206 ? -6.793 -17.041 2.116 1.00 98.75 206 ASN A C 1
ATOM 1639 O O . ASN A 1 206 ? -6.684 -16.400 1.072 1.00 98.75 206 ASN A O 1
ATOM 1643 N N . LYS A 1 207 ? -6.170 -18.212 2.289 1.00 98.44 207 LYS A N 1
ATOM 1644 C CA . LYS A 1 207 ? -5.281 -18.836 1.287 1.00 98.44 207 LYS A CA 1
ATOM 1645 C C . LYS A 1 207 ? -5.948 -19.172 -0.057 1.00 98.44 207 LYS A C 1
ATOM 1647 O O . LYS A 1 207 ? -5.239 -19.372 -1.031 1.00 98.44 207 LYS A O 1
ATOM 1652 N N . ASP A 1 208 ? -7.281 -19.201 -0.113 1.00 98.25 208 ASP A N 1
ATOM 1653 C CA . ASP A 1 208 ? -8.060 -19.403 -1.342 1.00 98.25 208 ASP A CA 1
ATOM 1654 C C . ASP A 1 208 ? -8.556 -18.066 -1.938 1.00 98.25 208 ASP A C 1
ATOM 1656 O O . ASP A 1 208 ? -9.532 -18.051 -2.687 1.00 98.25 208 ASP A O 1
ATOM 1660 N N . TYR A 1 209 ? -7.973 -16.930 -1.533 1.00 98.50 209 TYR A N 1
ATOM 1661 C CA . TYR A 1 209 ? -8.394 -15.569 -1.902 1.00 98.50 209 TYR A CA 1
ATOM 1662 C C . TYR A 1 209 ? -9.841 -15.208 -1.526 1.00 98.50 209 TYR A C 1
ATOM 1664 O O . TYR A 1 209 ? -10.417 -14.256 -2.055 1.00 98.50 209 TYR A O 1
ATOM 1672 N N . ARG A 1 210 ? -10.459 -15.927 -0.582 1.00 98.50 210 ARG A N 1
ATOM 1673 C CA . ARG A 1 210 ? -11.808 -15.587 -0.114 1.00 98.50 210 ARG A CA 1
ATOM 1674 C C . ARG A 1 210 ? -11.729 -14.496 0.941 1.00 98.50 210 ARG A C 1
ATOM 1676 O O . ARG A 1 210 ? -11.042 -14.664 1.951 1.00 98.50 210 ARG A O 1
ATOM 1683 N N . TRP A 1 211 ? -12.481 -13.420 0.731 1.00 98.75 211 TRP A N 1
ATOM 1684 C CA . TRP A 1 211 ? -12.589 -12.299 1.663 1.00 98.75 211 TRP A CA 1
ATOM 1685 C C . TRP A 1 211 ? -12.980 -12.750 3.076 1.00 98.75 211 TRP A C 1
ATOM 1687 O O . TRP A 1 211 ? -13.888 -13.566 3.243 1.00 98.75 211 TRP A O 1
ATOM 1697 N N . GLN A 1 212 ? -12.263 -12.238 4.078 1.00 98.81 212 GLN A N 1
ATOM 1698 C CA . GLN A 1 212 ? -12.496 -12.489 5.505 1.00 98.81 212 GLN A CA 1
ATOM 1699 C C . GLN A 1 212 ? -12.940 -11.215 6.227 1.00 98.81 212 GLN A C 1
ATOM 1701 O O . GLN A 1 212 ? -13.879 -11.253 7.026 1.00 98.81 212 GLN A O 1
ATOM 1706 N N . SER A 1 213 ? -12.271 -10.095 5.949 1.00 98.81 213 SER A N 1
ATOM 1707 C CA . SER A 1 213 ? -12.596 -8.806 6.553 1.00 98.81 213 SER A CA 1
ATOM 1708 C C . SER A 1 213 ? -12.022 -7.631 5.775 1.00 98.81 213 SER A C 1
ATOM 1710 O O . SER A 1 213 ? -11.055 -7.791 5.034 1.00 98.81 213 SER A O 1
ATOM 1712 N N . THR A 1 214 ? -12.551 -6.438 6.025 1.00 98.88 214 THR A N 1
ATOM 1713 C CA . THR A 1 214 ? -11.952 -5.161 5.625 1.00 98.88 214 THR A CA 1
ATOM 1714 C C . THR A 1 214 ? -11.933 -4.218 6.819 1.00 98.88 214 THR A C 1
ATOM 1716 O O . THR A 1 214 ? -12.930 -4.123 7.536 1.00 98.88 214 THR A O 1
ATOM 1719 N N . THR A 1 215 ? -10.819 -3.523 7.029 1.00 98.81 215 THR A N 1
ATOM 1720 C CA . THR A 1 215 ? -10.651 -2.535 8.099 1.00 98.81 215 THR A CA 1
ATOM 1721 C C . THR A 1 215 ? -10.148 -1.203 7.556 1.00 98.81 215 THR A C 1
ATOM 1723 O O . THR A 1 215 ? -9.426 -1.172 6.559 1.00 98.81 215 THR A O 1
ATOM 1726 N N . TRP A 1 216 ? -10.549 -0.103 8.190 1.00 98.62 216 TRP A N 1
ATOM 1727 C CA . TRP A 1 216 ? -10.026 1.237 7.914 1.00 9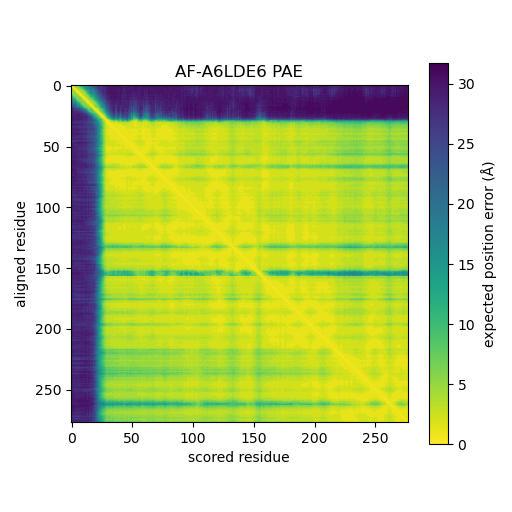8.62 216 TRP A CA 1
ATOM 1728 C C . TRP A 1 216 ? -10.165 2.143 9.130 1.00 98.62 216 TRP A C 1
ATOM 1730 O O . TRP A 1 216 ? -11.071 1.970 9.951 1.00 98.62 216 TRP A O 1
ATOM 1740 N N . ALA A 1 217 ? -9.253 3.106 9.245 1.00 97.69 217 ALA A N 1
ATOM 1741 C CA . ALA A 1 217 ? -9.298 4.113 10.294 1.00 97.69 217 ALA A CA 1
ATOM 1742 C C . ALA A 1 217 ? -10.443 5.103 10.046 1.00 97.69 217 ALA A C 1
ATOM 1744 O O . ALA A 1 217 ? -10.785 5.401 8.902 1.00 97.69 217 ALA A O 1
ATOM 1745 N N . MET A 1 218 ? -11.004 5.641 11.123 1.00 96.12 218 MET A N 1
ATOM 1746 C CA . MET A 1 218 ? -11.985 6.720 11.072 1.00 96.12 218 MET A CA 1
ATOM 1747 C C . MET A 1 218 ? -11.780 7.705 12.215 1.00 96.12 218 MET A C 1
ATOM 1749 O O . MET A 1 218 ? -11.202 7.378 13.254 1.00 96.12 218 MET A O 1
ATOM 1753 N N . SER A 1 219 ? -12.259 8.923 12.012 1.00 95.56 219 SER A N 1
ATOM 1754 C CA . SER A 1 219 ? -12.314 9.960 13.035 1.00 95.56 219 SER A CA 1
ATOM 1755 C C . SER A 1 219 ? -13.519 9.775 13.961 1.00 95.56 219 SER A C 1
ATOM 1757 O O . SER A 1 219 ? -14.515 9.150 13.597 1.00 95.56 219 SER A O 1
ATOM 1759 N N . GLU A 1 220 ? -13.465 10.371 15.154 1.00 94.31 220 GLU A N 1
ATOM 1760 C CA . GLU A 1 220 ? -14.596 10.382 16.096 1.00 94.31 220 GLU A CA 1
ATOM 1761 C C . GLU A 1 220 ? -15.868 10.983 15.478 1.00 94.31 220 GLU A C 1
ATOM 1763 O O . GLU A 1 220 ? -16.969 10.536 15.788 1.00 94.31 220 GLU A O 1
ATOM 1768 N N . GLN A 1 221 ? -15.735 11.964 14.575 1.00 94.94 221 GLN A N 1
ATOM 1769 C CA . GLN A 1 221 ? -16.882 12.607 13.925 1.00 94.94 221 GLN A CA 1
ATOM 1770 C C . GLN A 1 221 ? -17.614 11.687 12.936 1.00 94.94 221 GLN A C 1
ATOM 1772 O O . GLN A 1 221 ? -18.776 11.937 12.618 1.00 94.94 221 GLN A O 1
ATOM 1777 N N . GLU A 1 222 ? -16.942 10.652 12.435 1.00 96.75 222 GLU A N 1
ATOM 1778 C CA . GLU A 1 222 ? -17.500 9.693 11.475 1.00 96.75 222 GLU A CA 1
ATOM 1779 C C . GLU A 1 222 ? -18.159 8.491 12.160 1.00 96.75 222 GLU A C 1
ATOM 1781 O O . GLU A 1 222 ? -18.913 7.751 11.522 1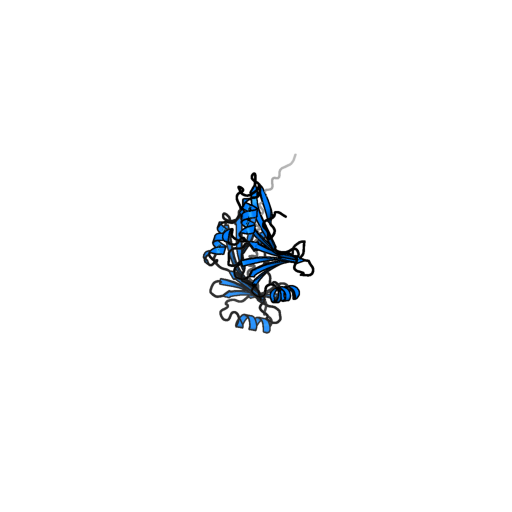.00 96.75 222 GLU A O 1
ATOM 1786 N N . VAL A 1 223 ? -17.903 8.287 13.456 1.00 97.44 223 VAL A N 1
ATOM 1787 C CA . VAL A 1 223 ? -18.511 7.192 14.212 1.00 97.44 223 VAL A CA 1
ATOM 1788 C C . VAL A 1 223 ? -20.020 7.438 14.362 1.00 97.44 223 VAL A C 1
ATOM 1790 O O . VAL A 1 223 ? -20.434 8.540 14.734 1.00 97.44 223 VAL A O 1
ATOM 1793 N N . PRO A 1 224 ? -20.884 6.425 14.141 1.00 98.38 224 PRO A N 1
ATOM 1794 C CA . PRO A 1 224 ? -22.311 6.573 14.388 1.00 98.38 224 PRO A CA 1
ATOM 1795 C C . PRO A 1 224 ? -22.604 7.009 15.825 1.00 98.38 224 PRO A C 1
ATOM 1797 O O . PRO A 1 224 ? -22.081 6.442 16.783 1.00 98.38 224 PRO A O 1
ATOM 1800 N N . GLN A 1 225 ? -23.522 7.963 15.982 1.00 98.31 225 GLN A N 1
ATOM 1801 C CA . GLN A 1 225 ? -23.847 8.557 17.282 1.00 98.31 225 GLN A CA 1
ATOM 1802 C C . GLN A 1 225 ? -24.207 7.516 18.356 1.00 98.31 225 GLN A C 1
ATOM 1804 O O . GLN A 1 225 ? -23.805 7.662 19.506 1.00 98.31 225 GLN A O 1
ATOM 1809 N N . ILE A 1 226 ? -24.939 6.457 17.991 1.00 98.50 226 ILE A N 1
ATOM 1810 C CA . ILE A 1 226 ? -25.314 5.387 18.928 1.00 98.50 226 ILE A CA 1
ATOM 1811 C C . ILE A 1 226 ? -24.092 4.623 19.460 1.00 98.50 226 ILE A C 1
ATOM 1813 O O . ILE A 1 226 ? -24.051 4.255 20.630 1.00 98.50 226 ILE A O 1
ATOM 1817 N N . VAL A 1 227 ? -23.070 4.443 18.623 1.00 98.69 227 VAL A N 1
ATOM 1818 C CA . VAL A 1 227 ? -21.824 3.772 18.996 1.00 98.69 227 VAL A CA 1
ATOM 1819 C C . VAL A 1 227 ? -20.990 4.675 19.896 1.00 98.69 227 VAL A C 1
ATOM 1821 O O . VAL A 1 227 ? -20.504 4.208 20.922 1.00 98.69 227 VAL A O 1
ATOM 1824 N N . MET A 1 228 ? -20.900 5.973 19.582 1.00 98.25 228 MET A N 1
ATOM 1825 C CA . MET A 1 228 ? -20.230 6.930 20.471 1.00 98.25 228 MET A CA 1
ATOM 1826 C C . MET A 1 228 ? -20.895 7.011 21.844 1.00 98.25 228 MET A C 1
ATOM 1828 O O . MET A 1 228 ? -20.196 6.975 22.849 1.00 98.25 228 MET A O 1
ATOM 1832 N N . GLN A 1 229 ? -22.228 7.019 21.918 1.00 98.31 229 GLN A N 1
ATOM 1833 C CA . GLN A 1 229 ? -22.945 6.962 23.199 1.00 98.31 229 GLN A CA 1
ATOM 1834 C C . GLN A 1 229 ? -22.654 5.665 23.971 1.00 98.31 229 GLN A C 1
ATOM 1836 O O . GLN A 1 229 ? -22.520 5.677 25.198 1.00 98.31 229 GLN A O 1
ATOM 1841 N N . GLY A 1 230 ? -22.525 4.544 23.258 1.00 98.50 230 GLY A N 1
ATOM 1842 C CA . GLY A 1 230 ? -22.064 3.276 23.820 1.00 98.50 230 GLY A CA 1
ATOM 1843 C C . GLY A 1 230 ? -20.668 3.386 24.435 1.00 98.50 230 GLY A C 1
ATOM 1844 O O . GLY A 1 230 ? -20.463 3.005 25.588 1.00 98.50 230 GLY A O 1
ATOM 1845 N N . PHE A 1 231 ? -19.720 3.980 23.709 1.00 98.38 231 PHE A N 1
ATOM 1846 C CA . PHE A 1 231 ? -18.367 4.227 24.205 1.00 98.38 231 PHE A CA 1
ATOM 1847 C C . PHE A 1 231 ? -18.351 5.168 25.423 1.00 98.38 231 PHE A C 1
ATOM 1849 O O . PHE A 1 231 ? -17.764 4.826 26.451 1.00 98.38 231 PHE A O 1
ATOM 1856 N N . GLU A 1 232 ? -19.052 6.300 25.353 1.00 98.06 232 GLU A N 1
ATOM 1857 C CA . GLU A 1 232 ? -19.133 7.328 26.405 1.00 98.06 232 GLU A CA 1
ATOM 1858 C C . GLU A 1 232 ? -19.820 6.844 27.693 1.00 98.06 232 GLU A C 1
ATOM 1860 O O . GLU A 1 232 ? -19.587 7.395 28.769 1.00 98.06 232 GLU A O 1
ATOM 1865 N N . SER A 1 233 ? -20.660 5.810 27.607 1.00 97.94 233 SER A N 1
ATOM 1866 C CA . SER A 1 233 ? -21.294 5.170 28.769 1.00 97.94 233 SER A CA 1
ATOM 1867 C C . SER A 1 233 ? -20.532 3.945 29.288 1.00 97.94 233 SER A C 1
ATOM 1869 O O . SER A 1 233 ? -20.908 3.369 30.313 1.00 97.94 233 SER A O 1
ATOM 1871 N N . SER A 1 234 ? -19.454 3.547 28.609 1.00 97.94 234 SER A N 1
ATOM 1872 C CA . SER A 1 234 ? -18.648 2.385 28.976 1.00 97.94 234 SER A CA 1
ATOM 1873 C C . SER A 1 234 ? -17.646 2.683 30.097 1.00 97.94 234 SER A C 1
ATOM 1875 O O . SER A 1 234 ? -17.365 3.830 30.444 1.00 97.94 234 SER A O 1
ATOM 1877 N N . ALA A 1 235 ? -17.019 1.627 30.623 1.00 96.81 235 ALA A N 1
ATOM 1878 C CA . ALA A 1 235 ? -15.920 1.745 31.584 1.00 96.81 235 ALA A CA 1
ATOM 1879 C C . ALA A 1 235 ? -14.655 2.424 31.012 1.00 96.81 235 ALA A C 1
ATOM 1881 O O . ALA A 1 235 ? -13.738 2.717 31.776 1.00 96.81 235 ALA A O 1
ATOM 1882 N N . TYR A 1 236 ? -14.606 2.660 29.696 1.00 97.31 236 TYR A N 1
ATOM 1883 C CA . TYR A 1 236 ? -13.453 3.204 28.974 1.00 97.31 236 TYR A CA 1
ATOM 1884 C C . TYR A 1 236 ? -13.652 4.661 28.534 1.00 97.31 236 TYR A C 1
ATOM 1886 O O . TYR A 1 236 ? -12.769 5.236 27.908 1.00 97.31 236 TYR A O 1
ATOM 1894 N N . ALA A 1 237 ? -14.789 5.279 28.871 1.00 96.81 237 ALA A N 1
ATOM 1895 C CA . ALA A 1 237 ? -15.160 6.619 28.413 1.00 96.81 237 ALA A CA 1
ATOM 1896 C C . ALA A 1 237 ? -14.146 7.719 28.781 1.00 96.81 237 ALA A C 1
ATOM 1898 O O . ALA A 1 237 ? -14.037 8.727 28.090 1.00 96.81 237 ALA A O 1
ATOM 1899 N N . SER A 1 238 ? -13.412 7.542 29.884 1.00 96.19 238 SER A N 1
ATOM 1900 C CA . SER A 1 238 ? -12.376 8.480 30.332 1.00 96.19 238 SER A CA 1
ATOM 1901 C C . SER A 1 238 ? -10.974 8.149 29.819 1.00 96.19 238 SER A C 1
ATOM 1903 O O . SER A 1 238 ? -10.041 8.906 30.092 1.00 96.19 238 SER A O 1
ATOM 1905 N N . ASP A 1 239 ? -10.794 7.011 29.147 1.00 97.12 239 ASP A N 1
ATOM 1906 C CA . ASP A 1 239 ? -9.493 6.613 28.625 1.00 97.12 239 ASP A CA 1
ATOM 1907 C C . ASP A 1 239 ? -9.156 7.405 27.360 1.00 97.12 239 ASP A C 1
ATOM 1909 O O . ASP A 1 239 ? -10.018 7.751 26.551 1.00 97.12 239 ASP A O 1
ATOM 1913 N N . LYS A 1 240 ? -7.864 7.679 27.156 1.00 95.94 240 LYS A N 1
ATOM 1914 C CA . LYS A 1 240 ? -7.414 8.398 25.963 1.00 95.94 240 LYS A CA 1
ATOM 1915 C C . LYS A 1 240 ? -7.536 7.491 24.739 1.00 95.94 240 LYS A C 1
ATOM 1917 O O . LYS A 1 240 ? -6.747 6.549 24.599 1.00 95.94 240 LYS A O 1
ATOM 1922 N N . VAL A 1 241 ? -8.452 7.825 23.833 1.00 97.31 241 VAL A N 1
ATOM 1923 C CA . VAL A 1 241 ? -8.565 7.202 22.508 1.00 97.31 241 VAL A CA 1
ATOM 1924 C C . VAL A 1 241 ? -7.288 7.475 21.708 1.00 97.31 241 VAL A C 1
ATOM 1926 O O . VAL A 1 241 ? -6.854 8.616 21.565 1.00 97.31 241 VAL A O 1
ATOM 1929 N N . GLN A 1 242 ? -6.648 6.406 21.235 1.00 96.38 242 GLN A N 1
ATOM 1930 C CA . GLN A 1 242 ? -5.478 6.461 20.355 1.00 96.38 242 GLN A CA 1
ATOM 1931 C C . GLN A 1 242 ? -5.891 6.395 18.885 1.00 96.38 242 GLN A C 1
ATOM 1933 O O . GLN A 1 242 ? -5.299 7.062 18.046 1.00 96.38 242 GLN A O 1
ATOM 1938 N N . SER A 1 243 ? -6.877 5.554 18.565 1.00 97.38 243 SER A N 1
ATOM 1939 C CA . SER A 1 243 ? -7.389 5.384 17.202 1.00 97.38 243 SER A CA 1
ATOM 1940 C C . SER A 1 243 ? -8.736 4.670 17.210 1.00 97.38 243 SER A C 1
ATOM 1942 O O . SER A 1 243 ? -9.055 3.944 18.158 1.00 97.38 243 SER A O 1
ATOM 1944 N N . ILE A 1 244 ? -9.502 4.868 16.139 1.00 98.50 244 ILE A N 1
ATOM 1945 C CA . ILE A 1 244 ? -10.786 4.212 15.910 1.00 98.50 244 ILE A CA 1
ATOM 1946 C C . ILE A 1 244 ? -10.743 3.577 14.526 1.00 98.50 244 ILE A C 1
ATOM 1948 O O . ILE A 1 244 ? -10.331 4.217 13.558 1.00 98.50 244 ILE A O 1
ATOM 1952 N N . TYR A 1 245 ? -11.160 2.319 14.439 1.00 98.62 245 TYR A N 1
ATOM 1953 C CA . TYR A 1 245 ? -11.243 1.580 13.184 1.00 98.62 245 TYR A CA 1
ATOM 1954 C C . TYR A 1 245 ? -12.647 1.028 12.977 1.00 98.62 245 TYR A C 1
ATOM 1956 O O . TYR A 1 245 ? -13.284 0.569 13.925 1.00 98.62 245 TYR A O 1
ATOM 1964 N N . THR A 1 246 ? -13.111 1.010 11.731 1.00 98.69 246 THR A N 1
ATOM 1965 C CA . THR A 1 246 ? -14.216 0.131 11.338 1.00 98.69 246 THR A CA 1
ATOM 1966 C C . THR A 1 246 ? -13.659 -1.228 10.959 1.00 98.69 246 THR A C 1
ATOM 1968 O O . THR A 1 246 ? -12.679 -1.299 10.228 1.00 98.69 246 THR A O 1
ATOM 1971 N N . LEU A 1 247 ? -14.316 -2.297 11.400 1.00 98.81 247 LEU A N 1
ATOM 1972 C CA . LEU A 1 247 ? -14.086 -3.663 10.947 1.00 98.81 247 LEU A CA 1
ATOM 1973 C C . LEU A 1 247 ? -15.370 -4.198 10.315 1.00 98.81 247 LEU A C 1
ATOM 1975 O O . LEU A 1 247 ? -16.386 -4.343 10.991 1.00 98.81 247 LEU A O 1
ATOM 1979 N N . LEU A 1 248 ? -15.313 -4.539 9.034 1.00 98.69 248 LEU A N 1
ATOM 1980 C CA . LEU A 1 248 ? -16.357 -5.281 8.337 1.00 98.69 248 LEU A CA 1
ATOM 1981 C C . LEU A 1 248 ? -15.902 -6.732 8.172 1.00 98.69 248 LEU A C 1
ATOM 1983 O O . LEU A 1 248 ? -14.815 -6.973 7.656 1.00 98.69 248 LEU A O 1
ATOM 1987 N N . ASN A 1 249 ? -16.718 -7.697 8.585 1.00 98.56 249 ASN A N 1
ATOM 1988 C CA . ASN A 1 249 ? -16.476 -9.127 8.365 1.00 98.56 249 ASN A CA 1
ATOM 1989 C C . ASN A 1 249 ? -17.808 -9.874 8.142 1.00 98.56 249 ASN A C 1
ATOM 1991 O O . ASN A 1 249 ? -18.868 -9.257 8.036 1.00 98.56 249 ASN A O 1
ATOM 1995 N N . ALA A 1 250 ? -17.775 -11.208 8.074 1.00 98.12 250 ALA A N 1
ATOM 1996 C CA . ALA A 1 250 ? -18.971 -12.030 7.852 1.00 98.12 250 ALA A CA 1
ATOM 1997 C C . ALA A 1 250 ? -20.086 -11.854 8.911 1.00 98.12 250 ALA A C 1
ATOM 1999 O O . ALA A 1 250 ? -21.247 -12.129 8.616 1.00 98.12 250 ALA A O 1
ATOM 2000 N N . ASN A 1 251 ? -19.751 -11.394 10.121 1.00 98.12 251 ASN A N 1
ATOM 2001 C CA . ASN A 1 251 ? -20.700 -11.165 11.213 1.00 98.12 251 ASN A CA 1
ATOM 2002 C C . ASN A 1 251 ? -21.314 -9.753 11.192 1.00 98.12 251 ASN A C 1
ATOM 2004 O O . ASN A 1 251 ? -22.228 -9.486 11.969 1.00 98.12 251 ASN A O 1
ATOM 2008 N N . GLY A 1 252 ? -20.833 -8.858 10.324 1.00 98.19 252 GLY A N 1
ATOM 2009 C CA . GLY A 1 252 ? -21.322 -7.488 10.191 1.00 98.19 252 GLY A CA 1
ATOM 2010 C C . GLY A 1 252 ? -20.235 -6.438 10.399 1.00 98.19 252 GLY A C 1
ATOM 2011 O O . GLY A 1 252 ? -19.050 -6.688 10.167 1.00 98.19 252 GLY A O 1
ATOM 2012 N N . THR A 1 253 ? -20.670 -5.248 10.807 1.00 98.69 253 THR A N 1
ATOM 2013 C CA . THR A 1 253 ? -19.819 -4.075 11.027 1.00 98.69 253 THR A CA 1
ATOM 2014 C C . THR A 1 253 ? -19.564 -3.873 12.516 1.00 98.69 253 THR A C 1
ATOM 2016 O O . THR A 1 253 ? -20.489 -3.947 13.324 1.00 98.69 253 THR A O 1
ATOM 2019 N N . PHE A 1 254 ? -18.319 -3.566 12.859 1.00 98.81 254 PHE A N 1
ATOM 2020 C CA . PHE A 1 254 ? -17.863 -3.304 14.218 1.00 98.81 254 PHE A CA 1
ATOM 2021 C C . PHE A 1 254 ? -16.987 -2.055 14.260 1.00 98.81 254 PHE A C 1
ATOM 2023 O O . PHE A 1 254 ? -16.373 -1.682 13.259 1.00 98.81 254 PHE A O 1
ATOM 2030 N N . TYR A 1 255 ? -16.896 -1.448 15.438 1.00 98.75 255 TYR A N 1
ATOM 2031 C CA . TYR A 1 255 ? -16.090 -0.260 15.702 1.00 98.75 255 TYR A CA 1
ATOM 2032 C C . TYR A 1 255 ? -15.080 -0.569 16.801 1.00 98.75 255 TYR A C 1
ATOM 2034 O O . TYR A 1 255 ? -15.451 -0.939 17.913 1.00 98.75 255 TYR A O 1
ATOM 2042 N N . LEU A 1 256 ? -13.798 -0.462 16.475 1.00 98.69 256 LEU A N 1
ATOM 2043 C CA . LEU A 1 256 ? -12.688 -0.831 17.341 1.00 98.69 256 LEU A CA 1
ATOM 2044 C C . LEU A 1 256 ? -12.055 0.441 17.893 1.00 98.69 256 LEU A C 1
ATOM 2046 O O . LEU A 1 256 ? -11.373 1.164 17.169 1.00 98.69 256 LEU A O 1
ATOM 2050 N N . PHE A 1 257 ? -12.256 0.689 19.182 1.00 98.56 257 PHE A N 1
ATOM 2051 C CA . PHE A 1 257 ? -11.648 1.799 19.907 1.00 98.56 257 PHE A CA 1
ATOM 2052 C C . PHE A 1 257 ? -10.368 1.315 20.572 1.00 98.56 257 PHE A C 1
ATOM 2054 O O . PHE A 1 257 ? -10.422 0.579 21.561 1.00 98.56 257 PHE A O 1
ATOM 2061 N N . LYS A 1 258 ? -9.207 1.730 20.057 1.00 98.25 258 LYS A N 1
ATOM 2062 C CA . LYS A 1 258 ? -7.945 1.542 20.776 1.00 98.25 258 LYS A CA 1
ATOM 2063 C C . LYS A 1 258 ? -7.788 2.677 21.782 1.00 98.25 258 LYS A C 1
ATOM 2065 O O . LYS A 1 258 ? -7.651 3.833 21.388 1.00 98.25 258 LYS A O 1
ATOM 2070 N N . VAL A 1 259 ? -7.774 2.349 23.068 1.00 97.75 259 VAL A N 1
ATOM 2071 C CA . VAL A 1 259 ? -7.640 3.289 24.186 1.00 97.75 259 VAL A CA 1
ATOM 2072 C C . VAL A 1 259 ? -6.401 2.980 25.020 1.00 97.75 259 VAL A C 1
ATOM 2074 O O . VAL A 1 259 ? -6.006 1.822 25.140 1.00 97.75 259 VAL A O 1
ATOM 2077 N N . SER A 1 260 ? -5.807 4.005 25.633 1.00 96.50 260 SER A N 1
ATOM 2078 C CA . SER A 1 260 ? -4.751 3.828 26.635 1.00 96.50 260 SER A CA 1
ATOM 2079 C C . SER A 1 260 ? -5.376 3.729 28.024 1.00 96.50 260 SER A C 1
ATOM 2081 O O . SER A 1 260 ? -5.877 4.719 28.556 1.00 96.50 260 SER A O 1
ATOM 2083 N N . HIS A 1 261 ? -5.344 2.532 28.604 1.00 93.19 261 HIS A N 1
ATOM 2084 C CA . HIS A 1 261 ? -5.966 2.194 29.878 1.00 93.19 261 HIS A CA 1
ATOM 2085 C C . HIS A 1 261 ? -4.911 1.661 30.853 1.00 93.19 261 HIS A C 1
ATOM 2087 O O . HIS A 1 261 ? -4.305 0.613 30.623 1.00 93.19 261 HIS A O 1
ATOM 2093 N N . ASN A 1 262 ? -4.684 2.369 31.964 1.00 91.88 262 ASN A N 1
ATOM 2094 C CA . ASN A 1 262 ? -3.652 2.035 32.961 1.00 91.88 262 ASN A CA 1
ATOM 2095 C C . ASN A 1 262 ? -2.238 1.870 32.366 1.00 91.88 262 ASN A C 1
ATOM 2097 O O . ASN A 1 262 ? -1.477 0.992 32.773 1.00 91.88 262 ASN A O 1
ATOM 2101 N N . GLY A 1 263 ? -1.888 2.712 31.389 1.00 89.81 263 GLY A N 1
ATOM 2102 C CA . GLY A 1 263 ? -0.577 2.689 30.732 1.00 89.81 263 GLY A CA 1
ATOM 2103 C C . GLY A 1 263 ? -0.396 1.566 29.708 1.00 89.81 263 GLY A C 1
ATOM 2104 O O . GLY A 1 263 ? 0.725 1.348 29.257 1.00 89.81 263 GLY A O 1
ATOM 2105 N N . GLN A 1 264 ? -1.468 0.857 29.338 1.00 94.44 264 GLN A N 1
ATOM 2106 C CA . GLN A 1 264 ? -1.460 -0.157 28.284 1.00 94.44 264 GLN A CA 1
ATOM 21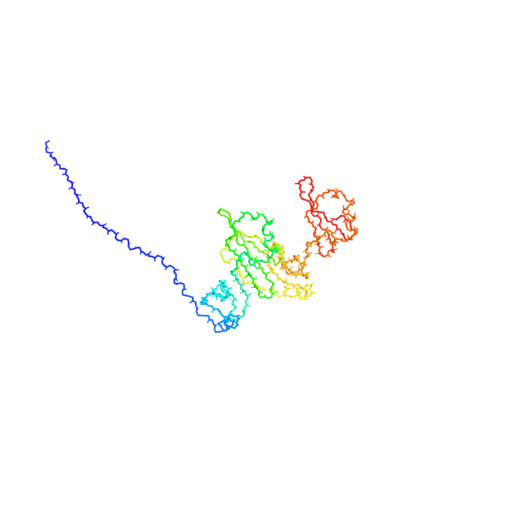07 C C . GLN A 1 264 ? -2.547 0.115 27.250 1.00 94.44 264 GLN A C 1
ATOM 2109 O O . GLN A 1 264 ? -3.642 0.559 27.592 1.00 94.44 264 GLN A O 1
ATOM 2114 N N . ASP A 1 265 ? -2.263 -0.210 25.994 1.00 95.75 265 ASP A N 1
ATOM 2115 C CA . ASP A 1 265 ? -3.260 -0.124 24.935 1.00 95.75 265 ASP A CA 1
ATOM 2116 C C . ASP A 1 265 ? -4.244 -1.294 25.025 1.00 95.75 265 ASP A C 1
ATOM 2118 O O . ASP A 1 265 ? -3.856 -2.462 25.113 1.00 95.75 265 ASP A O 1
ATOM 2122 N N . LYS A 1 266 ? -5.538 -0.980 24.964 1.00 97.31 266 LYS A N 1
ATOM 2123 C CA . LYS A 1 266 ? -6.631 -1.948 24.848 1.00 97.31 266 LYS A CA 1
ATOM 2124 C C . LYS A 1 266 ? -7.497 -1.599 23.654 1.00 97.31 266 LYS A C 1
ATOM 2126 O O . LYS A 1 266 ? -7.767 -0.430 23.419 1.00 97.31 266 LYS A O 1
ATOM 2131 N N . THR A 1 267 ? -7.951 -2.612 22.923 1.00 98.25 267 THR A N 1
ATOM 2132 C CA . THR A 1 267 ? -8.930 -2.434 21.844 1.00 98.25 267 THR A CA 1
ATOM 2133 C C . THR A 1 267 ? -10.286 -2.914 22.329 1.00 98.25 267 THR A C 1
ATOM 2135 O O . THR A 1 267 ? -10.411 -4.070 22.732 1.00 98.25 267 THR A O 1
ATOM 2138 N N . ILE A 1 268 ? -11.272 -2.022 22.327 1.00 98.38 268 ILE A N 1
ATOM 2139 C CA . ILE A 1 268 ? -12.649 -2.301 22.731 1.00 98.38 268 ILE A CA 1
ATOM 2140 C C . ILE A 1 268 ? -13.510 -2.328 21.475 1.00 98.38 268 ILE A C 1
ATOM 2142 O O . ILE A 1 268 ? -13.525 -1.360 20.715 1.00 98.38 268 ILE A O 1
ATOM 2146 N N . THR A 1 269 ? -14.202 -3.439 21.255 1.00 98.69 269 THR A N 1
ATOM 2147 C CA . THR A 1 269 ? -15.030 -3.646 20.067 1.00 98.69 269 THR A CA 1
ATOM 2148 C C . THR A 1 269 ? -16.478 -3.342 20.396 1.00 98.69 269 THR A C 1
ATOM 2150 O O . THR A 1 269 ? -17.017 -3.875 21.363 1.00 98.69 269 THR A O 1
ATOM 2153 N N . PHE A 1 270 ? -17.108 -2.512 19.575 1.00 98.75 270 PHE A N 1
ATOM 2154 C CA . PHE A 1 270 ? -18.529 -2.208 19.646 1.00 98.75 270 PHE A CA 1
ATOM 2155 C C . PHE A 1 270 ? -19.248 -2.728 18.403 1.00 98.75 270 PHE A C 1
ATOM 2157 O O . PHE A 1 270 ? -18.733 -2.617 17.288 1.00 98.75 270 PHE A O 1
ATOM 2164 N N . ASP A 1 271 ? -20.447 -3.273 18.589 1.00 98.69 271 ASP A N 1
ATOM 2165 C CA . ASP A 1 271 ? -21.374 -3.540 17.490 1.00 98.69 271 ASP A CA 1
ATOM 2166 C C . ASP A 1 271 ? -22.032 -2.241 16.974 1.00 98.69 271 ASP A C 1
ATOM 2168 O O . ASP A 1 271 ? -21.838 -1.147 17.511 1.00 98.69 271 ASP A O 1
ATOM 2172 N N . VAL A 1 272 ? -22.853 -2.354 15.928 1.00 98.38 272 VAL A N 1
ATOM 2173 C CA . VAL A 1 272 ? -23.590 -1.215 15.344 1.00 98.38 272 VAL A CA 1
ATOM 2174 C C . VAL A 1 272 ? -24.638 -0.588 16.275 1.00 98.38 272 VAL A C 1
ATOM 2176 O O . VAL A 1 272 ? -25.177 0.471 15.955 1.00 98.38 272 VAL A O 1
ATOM 2179 N N . PHE A 1 273 ? -24.945 -1.220 17.409 1.00 98.44 273 PHE A N 1
ATOM 2180 C CA . PHE A 1 273 ? -25.895 -0.732 18.409 1.00 98.44 273 PHE A CA 1
ATOM 2181 C C . PHE A 1 273 ? -25.200 -0.075 19.609 1.00 98.44 273 PHE A C 1
ATOM 2183 O O . PHE A 1 273 ? -25.885 0.352 20.538 1.00 98.44 273 PHE A O 1
ATOM 2190 N N . GLY A 1 274 ? -23.867 0.024 19.592 1.00 98.19 274 GLY A N 1
ATOM 2191 C CA . GLY A 1 274 ? -23.085 0.618 20.673 1.00 98.19 274 GLY A CA 1
ATOM 2192 C C . GLY A 1 274 ? -22.897 -0.299 21.881 1.00 98.19 274 GLY A C 1
ATOM 2193 O O . GLY A 1 274 ? -22.591 0.191 22.966 1.00 98.19 274 GLY A O 1
ATOM 2194 N N . ASN A 1 275 ? -23.042 -1.618 21.719 1.00 98.50 275 ASN A N 1
ATOM 2195 C CA . ASN A 1 275 ? -22.735 -2.579 22.779 1.00 98.50 275 ASN A CA 1
ATOM 2196 C C . ASN A 1 275 ? -21.329 -3.150 22.603 1.00 98.50 275 ASN A C 1
ATOM 2198 O O . ASN A 1 275 ? -20.912 -3.434 21.482 1.00 98.50 275 ASN A O 1
ATOM 2202 N N . ILE A 1 276 ? -20.628 -3.371 23.716 1.00 98.44 276 ILE A N 1
ATOM 2203 C CA . ILE A 1 276 ? -19.339 -4.073 23.716 1.00 98.44 276 ILE A CA 1
ATOM 2204 C C . ILE A 1 276 ? -19.561 -5.550 23.368 1.00 98.44 276 ILE A C 1
ATOM 2206 O O . ILE A 1 276 ? -20.452 -6.182 23.946 1.00 98.44 276 ILE A O 1
ATOM 2210 N N . VAL A 1 277 ? -18.730 -6.095 22.473 1.00 96.88 277 VAL A N 1
ATOM 2211 C CA . VAL A 1 277 ? -18.769 -7.493 22.000 1.00 96.88 277 VAL A CA 1
ATOM 2212 C C . VAL A 1 277 ? -17.403 -8.169 21.995 1.00 96.88 277 VAL A C 1
ATOM 2214 O O . VAL A 1 277 ? -16.375 -7.461 21.894 1.00 96.88 277 VAL A O 1
#

Secondary structure (DSSP, 8-state):
-----------------------------PBPPPHHHHHHHHHH-TT-EEEEEEEETTEEEEEEEETTEEEEEEE-TT--EEEEEEE--GGGS-HHHHHHHHHSTTTTSEEEEEEEEEETTS--EEEEEEEETTEEEEEEEETT--EEEEEE--TT--------HHHHHHHHHHSTTEEEEEEEE-SSEEEEEEEETTEEEEEEEETT--EEEEEEEE-GGGS-HHHHHHHHTSTTTTSEEEEEEEEEETTEEEEEEEEEETTEEEEEEEETTS-B-

Nearest PDB structures (foldseek):
  3u1w-assembly2_C  TM=9.977E-01  e=8.388E-45  Parabacteroides distasonis ATCC 8503
  4ipb-assembly2_B  TM=9.544E-01  e=6.444E-11  Bacteroides ovatus ATCC 8483
  4hbr-assembly4_D  TM=9.664E-01  e=2.075E-10  Bacteroides eggerthii DSM 20697
  4fr9-assembly1_A  TM=8.838E-01  e=7.558E-11  Bacteroides fragilis NCTC 9343
  4k61-assembly2_B  TM=9.647E-01  e=8.714E-10  Bacteroides uniformis ATCC 8492

Radius of gyration: 28.41 Å; Cα contacts (8 Å, |Δi|>4): 514; chains: 1; bounding box: 118×42×63 Å

Organism: Parabacteroides distasonis (strain ATCC 8503 / DSM 20701 / CIP 104284 / JCM 5825 / NCTC 11152) (NCBI:txid435591)

pLDDT: mean 91.56, std 17.73, range [31.69, 98.94]